Protein AF-A0A939UJ39-F1 (afdb_monomer)

Foldseek 3Di:
DAEAEEEEDFFPQLCLVVLLVVLCVVVVVVQADEAEADQLLLVCVVVVNDCVVQPQLRSLLVSLVVSVVSLVVVVVCQVVVPGPHYYYYYHDFNLLSQLRDPPVSSVVSCVVVVHDLLRRQVSGPAYELRYHLLVVHQVSDDPPPDPPDDDHSVRRNSSRVSGCLSHLARPHYHYQDDDPDPVVSSVVVNVVVVVVSPDPDQDWDKDKDKDWDDPLVPADFPWKKKWKWFDPDPFKTWIWIQIPNDIDIDIDGNVSVSSHPCPVVVVCVVVQDPPDRMWMKMWTWHDDPQWIKIWIGTPSDDTIIMIIITHRCPDDDDD

Secondary structure (DSSP, 8-state):
-EEEEEEEE-STTSSHHHHHHHHHHHHHHTT-EEEEE--HHHHHHHTT--HHHH-HHHHHHHHHHHHHHHHHHHHHHHHHS--SEEEEEEES-GGGGGGGS-HHHHHHHHHHTT--HHHHHHT-SEEEEE--GGGT-TTT--GGG-TT----HHHHHHHHHHHHHHHTT-TTEEEE---S-HHHHHHHHHHHHHHHHH--PPEEEEEEEEEE---GGGS--SEEEEEEEEE-SSSEEEEEEEETTEEEEEEEEHHHHTTSS-HHHHHHHHHH-TT-SEEEEEEEEEEETTEEEEEEEETT-SSEEEEEEEEEE------

Solvent-accessible surface area (backbone atoms only — not comparable to full-atom values): 17696 Å² total; per-residue (Å²): 112,51,77,46,36,35,23,38,39,51,18,69,78,29,49,55,75,64,41,52,54,52,47,46,60,54,41,42,75,73,61,28,50,67,45,78,41,73,44,45,66,61,55,37,48,75,71,69,54,43,50,87,80,61,34,62,66,58,37,50,54,50,41,50,51,54,44,52,51,54,51,52,55,51,49,55,49,64,75,67,66,82,55,64,28,33,37,36,45,25,46,47,51,70,37,49,54,50,51,74,40,55,71,68,56,37,55,49,52,30,56,79,65,78,45,55,74,64,60,46,47,70,72,32,70,32,36,38,36,23,37,23,31,39,78,79,33,71,82,70,48,64,75,86,83,43,96,85,69,84,73,50,52,68,56,31,44,59,44,22,52,37,31,49,50,46,44,52,61,37,94,44,59,42,79,41,67,62,56,98,44,69,66,61,44,42,50,50,53,51,50,54,49,49,53,61,72,64,56,86,71,67,48,71,49,77,48,78,42,85,39,67,56,71,75,65,88,79,53,76,71,76,39,55,34,41,37,40,39,33,60,75,52,100,51,32,31,40,39,37,40,33,47,84,86,47,77,48,78,48,80,44,46,44,82,67,47,72,25,42,98,30,68,64,58,52,47,57,54,57,75,62,44,93,81,58,61,63,50,49,36,41,35,42,29,28,75,56,95,84,24,44,36,35,40,38,35,38,82,84,44,88,61,45,27,42,37,36,38,37,36,55,53,81,77,83,73,96,129

pLDDT: mean 77.98, std 16.65, range [30.44, 98.25]

Radius of gyration: 21.76 Å; Cα contacts (8 Å, |Δi|>4): 511; chains: 1; bounding box: 55×40×60 Å

Sequence (319 aa):
MKLIKIALTGGPCGGKTAATCRIQDAFTKLGYKVFLINETATELLSSGVTPKELGRYEYQSKQFFMQSTKEDVCGQEALSCGADKVLIVCDRGLPDNAAYLSMNEYYFLLKERDMSRLETLVRYDAAFMLRTAANESDELYSVKSNPVRTENARQAIELDEKLMLAWADHPNLFVIEAKNSFEEKINEVLTILADFAEEEKPFLYQSKYIVEYPDIDKFDIDLRTEKEFYKLGPEKYALKETVNGKKRYKIIDQNEAYYCSNVDLLKLIAEGDSHKKKICSTVYGFHYDDEYIEIETYDHQKNTAVMTIEKRDKKAPDH

Nearest PDB structures (foldseek):
  2plr-assembly1_B  TM=7.250E-01  e=3.257E-06  Sulfurisphaera tokodaii str. 7
  5xt8-assembly1_A  TM=6.566E-01  e=3.495E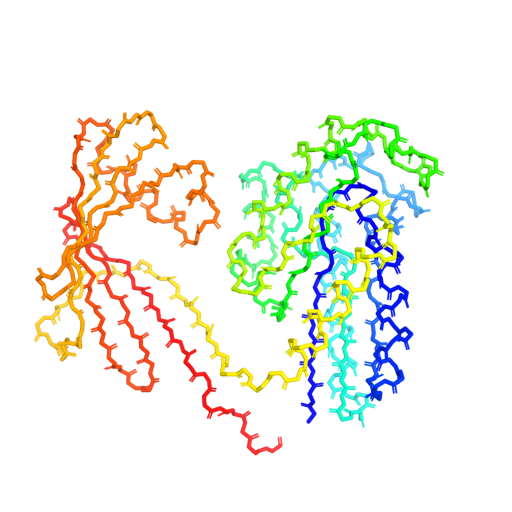-05  Thermus thermophilus HB8
  2v54-assembly1_B  TM=5.892E-01  e=7.418E-05  Vaccinia virus Copenhagen
  6pk5-assembly2_E  TM=5.125E-01  e=1.179E-04  Methanotorris igneus
  3hjn-assembly1_A  TM=6.297E-01  e=1.594E-03  Thermotoga maritima MSB8

Mean predicted aligned error: 13.89 Å

Structure (mmCIF, N/CA/C/O backbone):
data_AF-A0A939UJ39-F1
#
_entry.id   AF-A0A939UJ39-F1
#
loop_
_atom_site.group_PDB
_atom_site.id
_atom_site.type_symbol
_atom_site.label_atom_id
_atom_site.label_alt_id
_atom_site.label_comp_id
_atom_site.label_asym_id
_atom_site.label_entity_id
_atom_site.label_seq_id
_atom_site.pdbx_PDB_ins_code
_atom_site.Cartn_x
_atom_site.Cartn_y
_atom_site.Cartn_z
_atom_site.occupancy
_atom_site.B_iso_or_equiv
_atom_site.auth_seq_id
_atom_site.auth_comp_id
_atom_site.auth_asym_id
_atom_site.auth_atom_id
_atom_site.pdbx_PDB_model_num
ATOM 1 N N . MET A 1 1 ? -19.137 -3.166 14.778 1.00 80.69 1 MET A N 1
ATOM 2 C CA . MET A 1 1 ? -17.660 -3.154 14.827 1.00 80.69 1 MET A CA 1
ATOM 3 C C . MET A 1 1 ? -17.139 -2.347 13.648 1.00 80.69 1 MET A C 1
ATOM 5 O O . MET A 1 1 ? -17.594 -2.578 12.537 1.00 80.69 1 MET A O 1
ATOM 9 N N . LYS A 1 2 ? -16.227 -1.399 13.879 1.00 87.69 2 LYS A N 1
ATOM 10 C CA . LYS A 1 2 ? -15.505 -0.660 12.835 1.00 87.69 2 LYS A CA 1
ATOM 11 C C . LYS A 1 2 ? -14.136 -1.307 12.656 1.00 87.69 2 LYS A C 1
ATOM 13 O O . LYS A 1 2 ? -13.309 -1.203 13.555 1.00 87.69 2 LYS A O 1
ATOM 18 N N . LEU A 1 3 ? -13.921 -1.982 11.533 1.00 92.19 3 LEU A N 1
ATOM 19 C CA . LEU A 1 3 ? -12.638 -2.575 11.162 1.00 92.19 3 LEU A CA 1
ATOM 20 C C . LEU A 1 3 ? -12.046 -1.763 10.013 1.00 92.19 3 LEU A C 1
ATOM 22 O O . LEU A 1 3 ? -12.724 -1.542 9.018 1.00 92.19 3 LEU A O 1
ATOM 26 N N . ILE A 1 4 ? -10.805 -1.315 10.176 1.00 95.00 4 ILE A N 1
ATOM 27 C CA . ILE A 1 4 ? -10.036 -0.645 9.127 1.00 95.00 4 ILE A CA 1
ATOM 28 C C . ILE A 1 4 ? -8.731 -1.408 8.943 1.00 95.00 4 ILE A C 1
ATOM 30 O O . ILE A 1 4 ? -8.04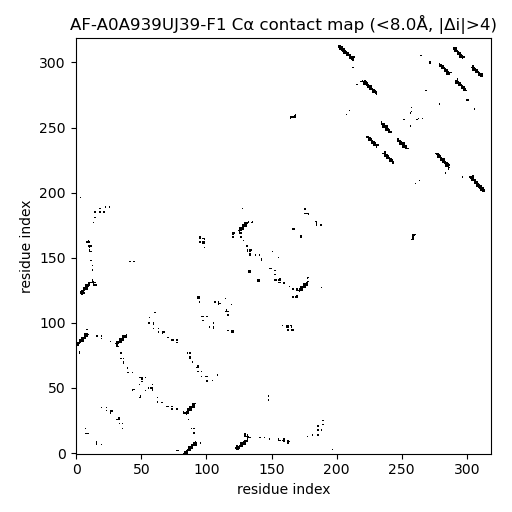1 -1.703 9.918 1.00 95.00 4 ILE A O 1
ATOM 34 N N . LYS A 1 5 ? -8.357 -1.689 7.701 1.00 96.44 5 LYS A N 1
ATOM 35 C CA . LYS A 1 5 ? -7.071 -2.265 7.329 1.00 96.44 5 LYS A CA 1
ATOM 36 C C . LYS A 1 5 ? -6.331 -1.324 6.393 1.00 96.44 5 LYS A C 1
ATOM 38 O O . LYS A 1 5 ? -6.821 -0.988 5.323 1.00 96.44 5 LYS A O 1
ATOM 43 N N . ILE A 1 6 ? -5.123 -0.929 6.776 1.00 97.50 6 ILE A N 1
ATOM 44 C CA . ILE A 1 6 ? -4.282 -0.036 5.976 1.00 97.50 6 ILE A CA 1
ATOM 45 C C . ILE A 1 6 ? -2.954 -0.688 5.610 1.00 97.50 6 ILE A C 1
ATOM 47 O O . ILE A 1 6 ? -2.448 -1.547 6.338 1.00 97.50 6 ILE A O 1
ATOM 51 N N . ALA A 1 7 ? -2.361 -0.224 4.514 1.00 97.62 7 ALA A N 1
ATOM 52 C CA . ALA A 1 7 ? -0.967 -0.488 4.180 1.00 97.62 7 ALA A CA 1
ATOM 53 C C . ALA A 1 7 ? -0.127 0.786 4.306 1.00 97.62 7 ALA A C 1
ATOM 55 O O . ALA A 1 7 ? -0.510 1.848 3.820 1.00 97.62 7 ALA A O 1
ATOM 56 N N . LEU A 1 8 ? 1.051 0.669 4.913 1.00 96.44 8 LEU A N 1
ATOM 57 C CA . LEU A 1 8 ? 2.116 1.660 4.829 1.00 96.44 8 LEU A CA 1
ATOM 58 C C . LEU A 1 8 ? 3.101 1.199 3.752 1.00 96.44 8 LEU A C 1
ATOM 60 O O . LEU A 1 8 ? 3.741 0.158 3.896 1.00 96.44 8 LEU A O 1
ATOM 64 N N . THR A 1 9 ? 3.237 1.966 2.675 1.00 93.88 9 THR A N 1
ATOM 65 C CA . THR A 1 9 ? 4.118 1.651 1.539 1.00 93.88 9 THR A CA 1
ATOM 66 C C . THR A 1 9 ? 5.117 2.787 1.281 1.00 93.88 9 THR A C 1
ATOM 68 O O . THR A 1 9 ? 5.156 3.782 2.006 1.00 93.88 9 THR A O 1
ATOM 71 N N . GLY A 1 10 ? 6.000 2.596 0.305 1.00 85.94 10 GLY A N 1
ATOM 72 C CA . GLY A 1 10 ? 7.012 3.557 -0.126 1.00 85.94 10 GLY A CA 1
ATOM 73 C C . GLY A 1 10 ? 8.436 3.043 -0.027 1.00 85.94 10 GLY A C 1
ATOM 74 O O . GLY A 1 10 ? 8.707 1.949 0.489 1.00 85.94 10 GLY A O 1
ATOM 75 N N . GLY A 1 11 ? 9.365 3.836 -0.546 1.00 80.31 11 GLY A N 1
ATOM 76 C CA . GLY A 1 11 ? 10.776 3.498 -0.635 1.00 80.31 11 GLY A CA 1
ATOM 77 C C . GLY A 1 11 ? 11.444 3.236 0.725 1.00 80.31 11 GLY A C 1
ATOM 78 O O . GLY A 1 11 ? 10.881 3.483 1.807 1.00 80.31 11 GLY A O 1
ATOM 79 N N . PRO A 1 12 ? 12.673 2.692 0.717 1.00 75.62 12 PRO A N 1
ATOM 80 C CA . PRO A 1 12 ? 13.475 2.579 1.929 1.00 75.62 12 PRO A CA 1
ATOM 81 C C . PRO A 1 12 ? 13.674 3.963 2.566 1.00 75.62 12 PRO A C 1
ATOM 83 O O . PRO A 1 12 ? 13.641 4.993 1.894 1.00 75.62 12 PRO A O 1
ATOM 86 N N . CYS A 1 13 ? 13.835 3.986 3.892 1.00 74.75 13 CYS A N 1
ATOM 87 C CA . CYS A 1 13 ? 13.954 5.219 4.684 1.00 74.75 13 CYS A CA 1
ATOM 88 C C . CYS A 1 13 ? 12.749 6.185 4.592 1.00 74.75 13 CYS A C 1
ATOM 90 O O . CYS A 1 13 ? 12.861 7.336 4.995 1.00 74.75 13 CYS A O 1
ATOM 92 N N . GLY A 1 14 ? 11.574 5.724 4.141 1.00 72.69 14 GLY A N 1
ATOM 93 C CA . GLY A 1 14 ? 10.340 6.528 4.141 1.00 72.69 14 GLY A CA 1
ATOM 94 C C . GLY A 1 14 ? 9.705 6.751 5.524 1.00 72.69 14 GLY A C 1
ATOM 95 O O . GLY A 1 14 ? 8.848 7.621 5.658 1.00 72.69 14 GLY A O 1
ATOM 96 N N . GLY A 1 15 ? 10.125 6.002 6.555 1.00 81.00 15 GLY A N 1
ATOM 97 C CA . GLY A 1 15 ? 9.620 6.151 7.929 1.00 81.00 15 GLY A CA 1
ATOM 98 C C . GLY A 1 15 ? 8.570 5.132 8.384 1.00 81.00 15 GLY A C 1
ATOM 99 O O . GLY A 1 15 ? 8.093 5.243 9.507 1.00 81.00 15 GLY A O 1
ATOM 100 N N . LYS A 1 16 ? 8.243 4.131 7.552 1.00 88.38 16 LYS A N 1
ATOM 101 C CA . LYS A 1 16 ? 7.174 3.135 7.783 1.00 88.38 16 LYS A CA 1
ATOM 102 C C . LYS A 1 16 ? 7.179 2.517 9.181 1.00 88.38 16 LYS A C 1
ATOM 104 O O . LYS A 1 16 ? 6.231 2.712 9.921 1.00 88.38 16 LYS A O 1
ATOM 109 N N . THR A 1 17 ? 8.268 1.862 9.582 1.00 84.31 17 THR A N 1
ATOM 110 C CA . THR A 1 17 ? 8.350 1.174 10.883 1.00 84.31 17 THR A CA 1
ATOM 111 C C . THR A 1 17 ? 8.088 2.110 12.066 1.00 84.31 17 THR A C 1
ATOM 113 O O . THR A 1 17 ? 7.388 1.751 13.007 1.00 84.31 17 THR A O 1
ATOM 116 N N . ALA A 1 18 ? 8.608 3.337 12.014 1.00 86.69 18 ALA A N 1
ATOM 117 C CA . ALA A 1 18 ? 8.367 4.320 13.062 1.00 86.69 18 ALA A CA 1
ATOM 118 C C . ALA A 1 18 ? 6.935 4.888 13.000 1.00 86.69 18 ALA A C 1
ATOM 120 O O . ALA A 1 18 ? 6.324 5.076 14.049 1.00 86.69 18 ALA A O 1
ATOM 121 N N . ALA A 1 19 ? 6.359 5.067 11.805 1.00 90.88 19 ALA A N 1
ATOM 122 C CA . ALA A 1 19 ? 4.941 5.384 11.641 1.00 90.88 19 ALA A CA 1
ATOM 123 C C . ALA A 1 19 ? 4.049 4.300 12.268 1.00 90.88 19 ALA A C 1
ATOM 125 O O . ALA A 1 19 ? 3.154 4.631 13.038 1.00 90.88 19 ALA A O 1
ATOM 126 N N . THR A 1 20 ? 4.342 3.017 12.028 1.00 93.06 20 THR A N 1
ATOM 127 C CA . THR A 1 20 ? 3.620 1.873 12.605 1.00 93.06 20 THR A CA 1
ATOM 128 C C . THR A 1 20 ? 3.559 1.949 14.133 1.00 93.06 20 THR A C 1
ATOM 130 O O . THR A 1 20 ? 2.475 1.846 14.707 1.00 93.06 20 THR A O 1
ATOM 133 N N . CYS A 1 21 ? 4.694 2.198 14.800 1.00 91.69 21 CYS A N 1
ATOM 134 C CA . CYS A 1 21 ? 4.735 2.344 16.259 1.00 91.69 21 CYS A CA 1
ATOM 135 C C . CYS A 1 21 ? 3.875 3.521 16.746 1.00 91.69 21 CYS A C 1
ATOM 137 O O . CYS A 1 21 ? 3.111 3.397 17.701 1.00 91.69 21 CYS A O 1
ATOM 139 N N . ARG A 1 22 ? 3.964 4.672 16.069 1.00 94.94 22 ARG A N 1
ATOM 140 C CA . ARG A 1 22 ? 3.236 5.890 16.460 1.00 94.94 22 ARG A CA 1
ATOM 141 C C . ARG A 1 22 ? 1.730 5.755 16.220 1.00 94.94 22 ARG A C 1
ATOM 143 O O . ARG A 1 22 ? 0.949 6.220 17.048 1.00 94.94 22 ARG A O 1
ATOM 150 N N . ILE A 1 23 ? 1.329 5.067 15.148 1.00 96.44 23 ILE A N 1
ATOM 151 C CA . ILE A 1 23 ? -0.064 4.691 14.876 1.00 96.44 23 ILE A CA 1
ATOM 152 C C . ILE A 1 23 ? -0.583 3.775 15.980 1.00 96.44 23 ILE A C 1
ATOM 154 O O . ILE A 1 23 ? -1.648 4.051 16.528 1.00 96.44 23 ILE A O 1
ATOM 158 N N . GLN A 1 24 ? 0.169 2.735 16.357 1.00 96.50 24 GLN A N 1
ATOM 159 C CA . GLN A 1 24 ? -0.235 1.828 17.431 1.00 96.50 24 GLN A CA 1
ATOM 160 C C . GLN A 1 24 ? -0.510 2.585 18.734 1.00 96.50 24 GLN A C 1
ATOM 162 O O . GLN A 1 24 ? -1.584 2.425 19.316 1.00 96.50 24 GLN A O 1
ATOM 167 N N . ASP A 1 25 ? 0.412 3.451 19.156 1.00 96.50 25 ASP A N 1
ATOM 168 C CA . ASP A 1 25 ? 0.262 4.247 20.376 1.00 96.50 25 ASP A CA 1
ATOM 169 C C . ASP A 1 25 ? -0.950 5.187 20.322 1.00 96.50 25 ASP A C 1
ATOM 171 O O . ASP A 1 25 ? -1.699 5.299 21.296 1.00 96.50 25 ASP A O 1
ATOM 175 N N . ALA A 1 26 ? -1.133 5.897 19.205 1.00 96.31 26 ALA A N 1
ATOM 176 C CA . ALA A 1 26 ? -2.201 6.879 19.048 1.00 96.31 26 ALA A CA 1
ATOM 177 C C . ALA A 1 26 ? -3.580 6.210 18.980 1.00 96.31 26 ALA A C 1
ATOM 179 O O . ALA A 1 26 ? -4.482 6.574 19.733 1.00 96.31 26 ALA A O 1
ATOM 180 N N . PHE A 1 27 ? -3.740 5.189 18.138 1.00 97.00 27 PHE A N 1
ATOM 181 C CA . PHE A 1 27 ? -5.032 4.538 17.919 1.00 97.00 27 PHE A CA 1
ATOM 182 C C . PHE A 1 27 ? -5.461 3.672 19.101 1.00 97.00 27 PHE A C 1
ATOM 184 O O . PHE A 1 27 ? -6.648 3.641 19.427 1.00 97.00 27 PHE A O 1
ATOM 191 N N . THR A 1 28 ? -4.515 3.068 19.827 1.00 96.81 28 THR A N 1
ATOM 192 C CA . THR A 1 28 ? -4.834 2.384 21.090 1.00 96.81 28 THR A CA 1
ATOM 193 C C . THR A 1 28 ? -5.436 3.360 22.109 1.00 96.81 28 THR A C 1
ATOM 195 O O . THR A 1 28 ? -6.418 3.030 22.772 1.00 96.81 28 THR A O 1
ATOM 198 N N . LYS A 1 29 ? -4.924 4.600 22.198 1.00 96.88 29 LYS A N 1
ATOM 199 C CA . LYS A 1 29 ? -5.496 5.651 23.069 1.00 96.88 29 LYS A CA 1
ATOM 200 C C . LYS A 1 29 ? -6.879 6.123 22.615 1.00 96.88 29 LYS A C 1
ATOM 202 O O . LYS A 1 29 ? -7.669 6.548 23.451 1.00 96.88 29 LYS A O 1
ATOM 207 N N . LEU A 1 30 ? -7.183 6.015 21.321 1.00 94.62 30 LEU A N 1
ATOM 208 C CA . LEU A 1 30 ? -8.509 6.282 20.747 1.00 94.62 30 LEU A CA 1
ATOM 209 C C . LEU A 1 30 ? -9.486 5.098 20.897 1.00 94.62 30 LEU A C 1
ATOM 211 O O . LEU A 1 30 ? -10.609 5.150 20.387 1.00 94.62 30 LEU A O 1
ATOM 215 N N . GLY A 1 31 ? -9.075 4.033 21.596 1.00 95.38 31 GLY A N 1
ATOM 216 C CA . GLY A 1 31 ? -9.901 2.860 21.879 1.00 95.38 31 GLY A CA 1
ATOM 217 C C . GLY A 1 31 ? -9.914 1.807 20.770 1.00 95.38 31 GLY A C 1
ATOM 218 O O . GLY A 1 31 ? -10.761 0.919 20.805 1.00 95.38 31 GLY A O 1
ATOM 219 N N . TYR A 1 32 ? -9.009 1.883 19.790 1.00 97.38 32 TYR A N 1
ATOM 220 C CA . TYR A 1 32 ? -8.861 0.830 18.786 1.00 97.38 32 TYR A CA 1
ATOM 221 C C . TYR A 1 32 ? -8.052 -0.342 19.339 1.00 97.38 32 TYR A C 1
ATOM 223 O O . TYR A 1 32 ? -6.998 -0.168 19.952 1.00 97.38 32 TYR A O 1
ATOM 231 N N . LYS A 1 33 ? -8.485 -1.560 19.022 1.00 97.75 33 LYS A N 1
ATOM 232 C CA . LYS A 1 33 ? -7.615 -2.733 19.046 1.00 97.75 33 LYS A CA 1
ATOM 233 C C . LYS A 1 33 ? -6.734 -2.700 17.796 1.00 97.75 33 LYS A C 1
ATOM 235 O O . LYS A 1 33 ? -7.240 -2.832 16.686 1.00 97.75 33 LYS A O 1
ATOM 240 N N . VAL A 1 34 ? -5.426 -2.509 17.968 1.00 97.94 34 VAL A N 1
ATOM 241 C CA . VAL A 1 34 ? -4.487 -2.404 16.839 1.00 97.94 34 VAL A CA 1
ATOM 242 C C . VAL A 1 34 ? -3.742 -3.723 16.617 1.00 97.94 34 VAL A C 1
ATOM 244 O O . VAL A 1 34 ? -3.090 -4.227 17.533 1.00 97.94 34 VAL A O 1
ATOM 247 N N . PHE A 1 35 ? -3.803 -4.252 15.396 1.00 97.75 35 PHE A N 1
ATOM 248 C CA . PHE A 1 35 ? -2.994 -5.370 14.914 1.00 97.75 35 PHE A CA 1
ATOM 249 C C . PHE A 1 35 ? -1.904 -4.849 13.981 1.00 97.75 35 PHE A C 1
ATOM 251 O O . PHE A 1 35 ? -2.179 -4.071 13.069 1.00 97.75 35 PHE A O 1
ATOM 258 N N . LEU A 1 36 ? -0.668 -5.289 14.201 1.00 97.06 36 LEU A N 1
ATOM 259 C CA . LEU A 1 36 ? 0.476 -4.911 13.379 1.00 97.06 36 LEU A CA 1
ATOM 260 C C . LEU A 1 36 ? 0.968 -6.114 12.584 1.00 97.06 36 LEU A C 1
ATOM 262 O O . LEU A 1 36 ? 1.243 -7.170 13.154 1.00 97.06 36 LEU A O 1
ATOM 266 N N . ILE A 1 37 ? 1.119 -5.932 11.277 1.00 96.50 37 ILE A N 1
ATOM 267 C CA . ILE A 1 37 ? 1.713 -6.914 10.377 1.00 96.50 37 ILE A CA 1
ATOM 268 C C . ILE A 1 37 ? 3.065 -6.362 9.940 1.00 96.50 37 ILE A C 1
ATOM 270 O O . ILE A 1 37 ? 3.142 -5.423 9.152 1.00 96.50 37 ILE A O 1
ATOM 274 N N . ASN A 1 38 ? 4.132 -6.938 10.494 1.00 92.62 38 ASN A N 1
ATOM 275 C CA . ASN A 1 38 ? 5.506 -6.520 10.217 1.00 92.62 38 ASN A CA 1
ATOM 276 C C . ASN A 1 38 ? 5.942 -6.874 8.785 1.00 92.62 38 ASN A C 1
ATOM 278 O O . ASN A 1 38 ? 5.410 -7.807 8.173 1.00 92.62 38 ASN A O 1
ATOM 282 N N . GLU A 1 39 ? 6.977 -6.183 8.300 1.00 92.50 39 GLU A N 1
ATOM 283 C CA . GLU A 1 39 ? 7.536 -6.362 6.959 1.00 92.50 39 GLU A CA 1
ATOM 284 C C . GLU A 1 39 ? 8.045 -7.800 6.735 1.00 92.50 39 GLU A C 1
ATOM 286 O O . GLU A 1 39 ? 9.105 -8.208 7.218 1.00 92.50 39 GLU A O 1
ATOM 291 N N . THR A 1 40 ? 7.305 -8.554 5.921 1.00 94.44 40 THR A N 1
ATOM 292 C CA . THR A 1 40 ? 7.601 -9.945 5.538 1.00 94.44 40 THR A CA 1
ATOM 293 C C . THR A 1 40 ? 8.992 -10.099 4.914 1.00 94.44 40 THR A C 1
ATOM 295 O O . THR A 1 40 ? 9.677 -11.090 5.159 1.00 94.44 40 THR A O 1
ATOM 298 N N . ALA A 1 41 ? 9.444 -9.110 4.134 1.00 90.75 41 ALA A N 1
ATOM 299 C CA . ALA A 1 41 ? 10.773 -9.123 3.525 1.00 90.75 41 ALA A CA 1
ATOM 300 C C . ALA A 1 41 ? 11.888 -9.191 4.583 1.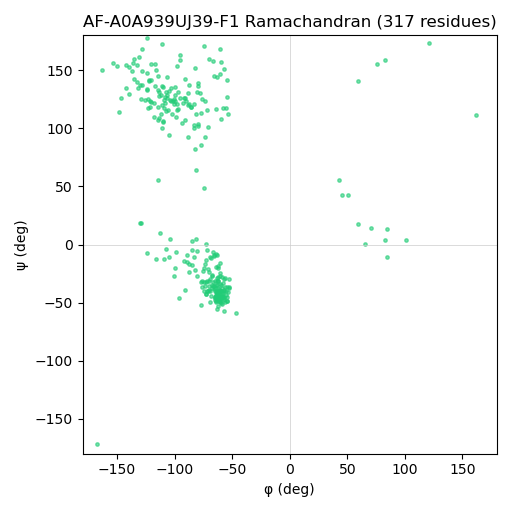00 90.75 41 ALA A C 1
ATOM 302 O O . ALA A 1 41 ? 12.804 -10.004 4.472 1.00 90.75 41 ALA A O 1
ATOM 303 N N . THR A 1 42 ? 11.788 -8.370 5.633 1.00 89.56 42 THR A N 1
ATOM 304 C CA . THR A 1 42 ? 12.774 -8.332 6.720 1.00 89.56 42 THR A CA 1
ATOM 305 C C . THR A 1 42 ? 12.783 -9.648 7.507 1.00 89.56 42 THR A C 1
ATOM 307 O O . THR A 1 42 ? 13.857 -10.145 7.853 1.00 89.56 42 THR A O 1
ATOM 310 N N . GLU A 1 43 ? 11.615 -10.254 7.739 1.00 93.00 43 GLU A N 1
ATOM 311 C CA . GLU A 1 43 ? 11.482 -11.563 8.398 1.00 93.00 43 GLU A CA 1
ATOM 312 C C . GLU A 1 43 ? 12.131 -12.699 7.590 1.00 93.00 43 GLU A C 1
ATOM 314 O O . GLU A 1 43 ? 12.895 -13.491 8.146 1.00 93.00 43 GLU A O 1
ATOM 319 N N . LEU A 1 44 ? 11.883 -12.759 6.275 1.00 93.44 44 LEU A N 1
ATOM 320 C CA . LEU A 1 44 ? 12.493 -13.758 5.390 1.00 93.44 44 LEU A CA 1
ATOM 321 C C . LEU A 1 44 ? 14.017 -13.632 5.357 1.00 93.44 44 LEU A C 1
ATOM 323 O O . LEU A 1 44 ? 14.721 -14.620 5.569 1.00 93.44 44 LEU A O 1
ATOM 327 N N . LEU A 1 45 ? 14.524 -12.413 5.161 1.00 90.62 45 LEU A N 1
ATOM 328 C CA . LEU A 1 45 ? 15.962 -12.150 5.081 1.00 90.62 45 LEU A CA 1
ATOM 329 C C . LEU A 1 45 ? 16.670 -12.500 6.393 1.00 90.62 45 LEU A C 1
ATOM 331 O O . LEU A 1 45 ? 17.736 -13.113 6.378 1.00 90.62 45 LEU A O 1
ATOM 335 N N . SER A 1 46 ? 16.043 -12.177 7.524 1.00 89.50 46 SER A N 1
ATOM 336 C CA . SER A 1 46 ? 16.559 -12.495 8.860 1.00 89.50 46 SER A CA 1
ATOM 337 C C . SER A 1 46 ? 16.510 -13.997 9.171 1.00 89.50 46 SER A C 1
ATOM 339 O O . SER A 1 46 ? 17.308 -14.485 9.966 1.00 89.50 46 SER A O 1
ATOM 341 N N . SER A 1 47 ? 15.622 -14.743 8.507 1.00 90.69 47 SER A N 1
ATOM 342 C CA . SER A 1 47 ? 15.532 -16.209 8.583 1.00 90.69 47 SER A CA 1
ATOM 343 C C . SER A 1 47 ? 16.495 -16.926 7.624 1.00 90.69 47 SER A C 1
ATOM 345 O O . SER A 1 47 ? 16.471 -18.151 7.533 1.00 90.69 47 SER A O 1
ATOM 347 N N . GLY A 1 48 ? 17.330 -16.183 6.887 1.00 90.62 48 GLY A N 1
ATOM 348 C CA . GLY A 1 48 ? 18.276 -16.724 5.907 1.00 90.62 48 GLY A CA 1
ATOM 349 C C . GLY A 1 48 ? 17.668 -17.012 4.532 1.00 90.62 48 GLY A C 1
ATOM 350 O O . GLY A 1 48 ? 18.367 -17.490 3.648 1.00 90.62 48 GLY A O 1
ATOM 351 N N . VAL A 1 49 ? 16.391 -16.693 4.308 1.00 91.50 49 VAL A N 1
ATOM 352 C CA . VAL A 1 49 ? 15.748 -16.843 3.000 1.00 91.50 49 VAL A CA 1
ATOM 353 C C . VAL A 1 49 ? 16.072 -15.610 2.163 1.00 91.50 49 VAL A C 1
ATOM 355 O O . VAL A 1 49 ? 15.490 -14.546 2.364 1.00 91.50 49 VAL A O 1
ATOM 358 N N . THR A 1 50 ? 17.014 -15.734 1.224 1.00 90.88 50 THR A N 1
ATOM 359 C CA . THR A 1 50 ? 17.517 -14.582 0.457 1.00 90.88 50 THR A CA 1
ATOM 360 C C . THR A 1 50 ? 17.216 -14.667 -1.045 1.00 90.88 50 THR A C 1
ATOM 362 O O . THR A 1 50 ? 17.219 -15.758 -1.623 1.00 90.88 50 THR A O 1
ATOM 365 N N . PRO A 1 51 ? 17.042 -13.519 -1.736 1.00 88.69 51 PRO A N 1
ATOM 366 C CA . PRO A 1 51 ? 16.918 -13.489 -3.195 1.00 88.69 51 PRO A CA 1
ATOM 367 C C . PRO A 1 51 ? 18.147 -14.042 -3.928 1.00 88.69 51 PRO A C 1
ATOM 369 O O . PRO A 1 51 ? 18.031 -14.483 -5.068 1.00 88.69 51 PRO A O 1
ATOM 372 N N . LYS A 1 52 ? 19.329 -14.009 -3.292 1.00 89.06 52 LYS A N 1
ATOM 373 C CA . LYS A 1 52 ? 20.588 -14.492 -3.875 1.00 89.06 52 LYS A CA 1
ATOM 374 C C . LYS A 1 52 ? 20.582 -16.009 -4.080 1.00 89.06 52 LYS A C 1
ATOM 376 O O . LYS A 1 52 ? 21.161 -16.482 -5.051 1.00 89.06 52 LYS A O 1
ATOM 381 N N . GLU A 1 53 ? 19.950 -16.746 -3.173 1.00 88.19 53 GLU A N 1
ATOM 382 C CA . GLU A 1 53 ? 19.902 -18.212 -3.202 1.00 88.19 53 GLU A CA 1
ATOM 383 C C . GLU A 1 53 ? 18.694 -18.738 -3.981 1.00 88.19 53 GLU A C 1
ATOM 385 O O . GLU A 1 53 ? 18.819 -19.705 -4.725 1.00 88.19 53 GLU A O 1
ATOM 390 N N . LEU A 1 54 ? 17.533 -18.088 -3.842 1.00 91.31 54 LEU A N 1
ATOM 391 C CA . LEU A 1 54 ? 16.287 -18.524 -4.483 1.00 91.31 54 LEU A CA 1
ATOM 392 C C . LEU A 1 54 ? 16.088 -17.973 -5.897 1.00 91.31 54 LEU A C 1
ATOM 394 O O . LEU A 1 54 ? 15.339 -18.542 -6.686 1.00 91.31 54 LEU A O 1
ATOM 398 N N . GLY A 1 55 ? 16.720 -16.847 -6.215 1.00 92.94 55 GLY A N 1
ATOM 399 C CA . GLY A 1 55 ? 16.338 -16.029 -7.355 1.00 92.94 55 GLY A CA 1
ATOM 400 C C . GLY A 1 55 ? 15.172 -15.091 -7.031 1.00 92.94 55 GLY A C 1
ATOM 401 O O . GLY A 1 55 ? 14.403 -15.274 -6.084 1.00 92.94 55 GLY A O 1
ATOM 402 N N . ARG A 1 56 ? 15.058 -14.036 -7.841 1.00 92.25 56 ARG A N 1
ATOM 403 C CA . ARG A 1 56 ? 14.128 -12.918 -7.629 1.00 92.25 56 ARG A CA 1
ATOM 404 C C . ARG A 1 56 ? 12.661 -13.356 -7.619 1.00 92.25 56 ARG A C 1
ATOM 406 O O . ARG A 1 56 ? 11.934 -12.959 -6.715 1.00 92.25 56 ARG A O 1
ATOM 413 N N . TYR A 1 57 ? 12.246 -14.164 -8.597 1.00 95.00 57 TYR A N 1
ATOM 414 C CA . TYR A 1 57 ? 10.856 -14.609 -8.728 1.00 95.00 57 TYR A CA 1
ATOM 415 C C . TYR A 1 57 ? 10.413 -15.461 -7.534 1.00 95.00 57 TYR A C 1
ATOM 417 O O . TYR A 1 57 ? 9.460 -15.111 -6.844 1.00 95.00 57 TYR A O 1
ATOM 425 N N . GLU A 1 58 ? 11.151 -16.533 -7.238 1.00 96.44 58 GLU A N 1
ATOM 426 C CA . GLU A 1 58 ? 10.846 -17.453 -6.134 1.00 96.44 58 GLU A CA 1
ATOM 427 C C . GLU A 1 58 ? 10.818 -16.750 -4.777 1.00 96.44 58 GLU A C 1
ATOM 429 O O . GLU A 1 58 ? 9.939 -17.007 -3.953 1.00 96.44 58 GLU A O 1
ATOM 434 N N . TYR A 1 59 ? 11.747 -15.819 -4.546 1.00 96.19 59 TYR A N 1
ATOM 435 C CA . TYR A 1 59 ? 11.739 -15.010 -3.334 1.00 96.19 59 TYR A CA 1
ATOM 436 C C . TYR A 1 59 ? 10.451 -14.183 -3.209 1.00 96.19 59 TYR A C 1
ATOM 438 O O . TYR A 1 59 ? 9.804 -14.232 -2.161 1.00 96.19 59 TYR A O 1
ATOM 446 N N . GLN A 1 60 ? 10.038 -13.476 -4.270 1.00 95.81 60 GLN A N 1
ATOM 447 C CA . GLN A 1 60 ? 8.799 -12.691 -4.231 1.00 95.81 60 GLN A CA 1
ATOM 448 C C . GLN A 1 60 ? 7.551 -13.568 -4.140 1.00 95.81 60 GLN A C 1
ATOM 450 O O . GLN A 1 60 ? 6.625 -13.238 -3.409 1.00 95.81 60 GLN A O 1
ATOM 455 N N . SER A 1 61 ? 7.547 -14.737 -4.779 1.00 96.69 61 SER A N 1
ATOM 456 C CA . SER A 1 61 ? 6.454 -15.709 -4.677 1.00 96.69 61 SER A CA 1
ATOM 457 C C . SER A 1 61 ? 6.238 -16.201 -3.238 1.00 96.69 61 SER A C 1
ATOM 459 O O . SER A 1 61 ? 5.095 -16.318 -2.775 1.00 96.69 61 SER A O 1
ATOM 461 N N . LYS A 1 62 ? 7.331 -16.429 -2.492 1.00 96.69 62 LYS A N 1
ATOM 462 C CA . LYS A 1 62 ? 7.295 -16.783 -1.061 1.00 96.69 62 LYS A CA 1
ATOM 463 C C . LYS A 1 62 ? 6.911 -15.599 -0.177 1.00 96.69 62 LYS A C 1
ATOM 465 O O . LYS A 1 62 ? 6.100 -15.774 0.729 1.00 96.69 62 LYS A O 1
ATOM 470 N N . GLN A 1 63 ? 7.457 -14.412 -0.446 1.00 96.81 63 GLN A N 1
ATOM 471 C CA . GLN A 1 63 ? 7.097 -13.189 0.272 1.00 96.81 63 GLN A CA 1
ATOM 472 C C . GLN A 1 63 ? 5.601 -12.892 0.133 1.00 96.81 63 GLN A C 1
ATOM 474 O O . GLN A 1 63 ? 4.923 -12.734 1.143 1.00 96.81 63 GLN A O 1
ATOM 479 N N . PHE A 1 64 ? 5.073 -12.887 -1.092 1.00 97.06 64 PHE A N 1
ATOM 480 C CA . PHE A 1 64 ? 3.657 -12.661 -1.373 1.00 97.06 64 PHE A CA 1
ATOM 481 C C . PHE A 1 64 ? 2.770 -13.637 -0.594 1.00 97.06 64 PHE A C 1
ATOM 483 O O . PHE A 1 64 ? 1.829 -13.229 0.082 1.00 97.06 64 PHE A O 1
ATOM 490 N N . PHE A 1 65 ? 3.102 -14.932 -0.636 1.00 96.75 65 PHE A N 1
ATOM 491 C CA . PHE A 1 65 ? 2.350 -15.965 0.076 1.00 96.75 65 PHE A CA 1
ATOM 492 C C . PHE A 1 65 ? 2.361 -15.761 1.597 1.00 96.75 65 PHE A C 1
ATOM 494 O O . PHE A 1 65 ? 1.309 -15.784 2.239 1.00 96.75 65 PHE A O 1
ATOM 501 N N . MET A 1 66 ? 3.540 -15.532 2.179 1.00 97.50 66 MET A N 1
ATOM 502 C CA . MET A 1 66 ? 3.691 -15.331 3.619 1.00 97.50 66 MET A CA 1
ATOM 503 C C . MET A 1 66 ? 2.981 -14.055 4.080 1.00 97.50 66 MET A C 1
ATOM 505 O O . MET A 1 66 ? 2.307 -14.069 5.107 1.00 97.50 66 MET A O 1
ATOM 509 N N . GLN A 1 67 ? 3.067 -12.975 3.299 1.00 97.69 67 GLN A N 1
ATOM 510 C CA . GLN A 1 67 ? 2.358 -11.737 3.585 1.00 97.69 67 GLN A CA 1
ATOM 511 C C . GLN A 1 67 ? 0.838 -11.919 3.526 1.00 97.69 67 GLN A C 1
ATOM 513 O O . GLN A 1 67 ? 0.161 -11.551 4.484 1.00 97.69 67 GLN A O 1
ATOM 518 N N . SER A 1 68 ? 0.310 -12.541 2.465 1.00 96.69 68 SER A N 1
ATOM 519 C CA . SER A 1 68 ? -1.128 -12.825 2.353 1.00 96.69 68 SER A CA 1
ATOM 520 C C . SER A 1 68 ? -1.614 -13.648 3.541 1.00 96.69 68 SER A C 1
ATOM 522 O O . SER A 1 68 ? -2.604 -13.295 4.168 1.00 96.69 68 SER A O 1
ATOM 524 N N . THR A 1 69 ? -0.860 -14.685 3.917 1.00 97.31 69 THR A N 1
ATOM 525 C CA . THR A 1 69 ? -1.208 -15.559 5.046 1.00 97.31 69 THR A CA 1
ATOM 526 C C . THR A 1 69 ? -1.255 -14.793 6.369 1.00 97.31 69 THR A C 1
ATOM 528 O O . THR A 1 69 ? -2.209 -14.940 7.129 1.00 97.31 69 THR A O 1
ATOM 531 N N . LYS A 1 70 ? -0.251 -13.951 6.656 1.00 97.38 70 LYS A N 1
ATOM 532 C CA . LYS A 1 70 ? -0.237 -13.111 7.867 1.00 97.38 70 LYS A CA 1
ATOM 533 C C . LYS A 1 70 ? -1.446 -12.181 7.904 1.00 97.38 70 LYS A C 1
ATOM 535 O O . LYS A 1 70 ? -2.091 -12.044 8.938 1.00 97.38 70 LYS A O 1
ATOM 540 N N . GLU A 1 71 ? -1.754 -11.565 6.768 1.00 97.12 71 GLU A N 1
ATOM 541 C CA . GLU A 1 71 ? -2.909 -10.691 6.618 1.00 97.12 71 GLU A CA 1
ATOM 542 C C . GLU A 1 71 ? -4.243 -11.403 6.824 1.00 97.12 71 GLU A C 1
ATOM 544 O O . GLU A 1 71 ? -5.111 -10.844 7.490 1.00 97.12 71 GLU A O 1
ATOM 549 N N . ASP A 1 72 ? -4.402 -12.614 6.292 1.00 95.69 72 ASP A N 1
ATOM 550 C CA . ASP A 1 72 ? -5.628 -13.400 6.434 1.00 95.69 72 ASP A CA 1
ATOM 551 C C . ASP A 1 72 ? -5.826 -13.851 7.888 1.00 95.69 72 ASP A C 1
ATOM 553 O O . ASP A 1 72 ? -6.914 -13.693 8.440 1.00 95.69 72 ASP A O 1
ATOM 557 N N . VAL A 1 73 ? -4.763 -14.327 8.549 1.00 96.31 73 VAL A N 1
ATOM 558 C CA . VAL A 1 73 ? -4.803 -14.722 9.968 1.00 96.31 73 VAL A CA 1
ATOM 559 C C . VAL A 1 73 ? -5.146 -13.530 10.864 1.00 96.31 73 VAL A C 1
ATOM 561 O O . VAL A 1 73 ? -6.024 -13.631 11.719 1.00 96.31 73 VAL A O 1
ATOM 564 N N . CYS A 1 74 ? -4.496 -12.379 10.661 1.00 95.94 74 CYS A N 1
ATOM 565 C CA . CYS A 1 74 ? -4.817 -11.172 11.422 1.00 95.94 74 CYS A CA 1
ATOM 566 C C . CYS A 1 74 ? -6.224 -10.650 11.114 1.00 95.94 74 CYS A C 1
ATOM 568 O O . CYS A 1 74 ? -6.881 -10.153 12.022 1.00 95.94 74 CYS A O 1
ATOM 570 N N . GLY A 1 75 ? -6.693 -10.763 9.869 1.00 93.69 75 GLY A N 1
ATOM 571 C CA . GLY A 1 75 ? -8.053 -10.390 9.484 1.00 93.69 75 GLY A CA 1
ATOM 572 C C . GLY A 1 75 ? -9.110 -11.241 10.186 1.00 93.69 75 GLY A C 1
ATOM 573 O O . GLY A 1 75 ? -10.070 -10.701 10.727 1.00 93.69 75 GLY A O 1
ATOM 574 N N . GLN A 1 76 ? -8.904 -12.558 10.247 1.00 93.75 76 GLN A N 1
ATOM 575 C CA . GLN A 1 76 ? -9.788 -13.473 10.975 1.00 93.75 76 GLN A CA 1
ATOM 576 C C . GLN A 1 76 ? -9.838 -13.133 12.468 1.00 93.75 76 GLN A C 1
ATOM 578 O O . GLN A 1 76 ? -10.924 -12.961 13.016 1.00 93.75 76 GLN A O 1
ATOM 583 N N . GLU A 1 77 ? -8.676 -12.956 13.104 1.00 95.69 77 GLU A N 1
ATOM 584 C CA . GLU A 1 77 ? -8.602 -12.588 14.522 1.00 95.69 77 GLU A CA 1
ATOM 585 C C . GLU A 1 77 ? -9.236 -11.216 14.790 1.00 95.69 77 GLU A C 1
ATOM 587 O O . GLU A 1 77 ? -9.967 -11.041 15.763 1.00 95.69 77 GLU A O 1
ATOM 592 N N . ALA A 1 78 ? -9.011 -10.239 13.909 1.00 94.50 78 ALA A N 1
ATOM 593 C CA . ALA A 1 78 ? -9.609 -8.913 14.007 1.00 94.50 78 ALA A CA 1
ATOM 594 C C . ALA A 1 78 ? -11.143 -8.960 14.001 1.00 94.50 78 ALA A C 1
ATOM 596 O O . ALA A 1 78 ? -11.767 -8.206 14.747 1.00 94.50 78 ALA A O 1
ATOM 597 N N . LEU A 1 79 ? -11.744 -9.865 13.221 1.00 90.81 79 LEU A N 1
ATOM 598 C CA . LEU A 1 79 ? -13.195 -10.056 13.180 1.00 90.81 79 LEU A CA 1
ATOM 599 C C . LEU A 1 79 ? -13.748 -10.726 14.448 1.00 90.81 79 LEU A C 1
ATOM 601 O O . LEU A 1 79 ? -14.878 -10.441 14.841 1.00 90.81 79 LEU A O 1
ATOM 605 N N . SER A 1 80 ? -12.972 -11.596 15.103 1.00 92.19 80 SER A N 1
ATOM 606 C CA . SER A 1 80 ? -13.409 -12.352 16.287 1.00 92.19 80 SER A CA 1
ATOM 607 C C . SER A 1 80 ? -12.962 -11.766 17.631 1.00 92.19 80 SER A C 1
ATOM 609 O O . SER A 1 80 ? -13.388 -12.258 18.674 1.00 92.19 80 SER A O 1
ATOM 611 N N . CYS A 1 81 ? -12.130 -10.721 17.647 1.00 92.50 81 CYS A N 1
ATOM 612 C CA . CYS A 1 81 ? -11.506 -10.209 18.875 1.00 92.50 81 CYS A CA 1
ATOM 613 C C . CYS A 1 81 ? -12.450 -9.471 19.847 1.00 92.50 81 CYS A C 1
ATOM 615 O O . CYS A 1 81 ? -12.020 -9.081 20.934 1.00 92.50 81 CYS A O 1
ATOM 617 N N . GLY A 1 82 ? -13.718 -9.256 19.474 1.00 92.06 82 GLY A N 1
ATOM 618 C CA . GLY A 1 82 ? -14.744 -8.656 20.337 1.00 92.06 82 GLY A CA 1
ATOM 619 C C . GLY A 1 82 ? -14.574 -7.159 20.624 1.00 92.06 82 GLY A C 1
ATOM 620 O O . GLY A 1 82 ? -15.213 -6.647 21.540 1.00 92.06 82 GLY A O 1
ATOM 621 N N . ALA A 1 83 ? -13.716 -6.453 19.881 1.00 94.81 83 ALA A N 1
ATOM 622 C CA . ALA A 1 83 ? -13.515 -5.013 20.030 1.00 94.81 83 ALA A CA 1
ATOM 623 C C . ALA A 1 83 ? -14.443 -4.203 19.107 1.00 94.81 83 ALA A C 1
ATOM 625 O O . ALA A 1 83 ? -14.656 -4.557 17.950 1.00 94.81 83 ALA A O 1
ATOM 626 N N . ASP A 1 84 ? -14.944 -3.061 19.589 1.00 93.25 84 ASP A N 1
ATOM 627 C CA . ASP A 1 84 ? -15.837 -2.194 18.803 1.00 93.25 84 ASP A CA 1
ATOM 628 C C . ASP A 1 84 ? -15.124 -1.488 17.646 1.00 93.25 84 ASP A C 1
ATOM 630 O O . ASP A 1 84 ? -15.737 -1.219 16.609 1.00 93.25 84 ASP A O 1
ATOM 634 N N . LYS A 1 85 ? -13.835 -1.181 17.830 1.00 95.44 85 LYS A N 1
ATOM 635 C CA . LYS A 1 85 ? -12.965 -0.504 16.867 1.00 95.44 85 LYS A CA 1
ATOM 636 C C . LYS A 1 85 ? -11.678 -1.302 16.705 1.00 95.44 85 LYS A C 1
ATOM 638 O O . LYS A 1 85 ? -10.984 -1.563 17.688 1.00 95.44 85 LYS A O 1
ATOM 643 N N . VAL A 1 86 ? -11.340 -1.658 15.475 1.00 97.31 86 VAL A N 1
ATOM 644 C CA . VAL A 1 86 ? -10.169 -2.466 15.140 1.00 97.31 86 VAL A CA 1
ATOM 645 C C . VAL A 1 86 ? -9.413 -1.809 13.994 1.00 97.31 86 VAL A C 1
ATOM 647 O O . VAL A 1 86 ? -10.013 -1.368 13.016 1.00 97.31 86 VAL A O 1
ATOM 650 N N . LEU A 1 87 ? -8.092 -1.732 14.125 1.00 97.94 87 LEU A N 1
ATOM 651 C CA . LEU A 1 87 ? -7.195 -1.227 13.091 1.00 97.94 87 LEU A CA 1
ATOM 652 C C . LEU A 1 87 ? -6.123 -2.278 12.798 1.00 97.94 87 LEU A C 1
ATOM 654 O O . LEU A 1 87 ? -5.395 -2.680 13.700 1.00 97.94 87 LEU A O 1
ATOM 658 N N . ILE A 1 88 ? -5.991 -2.694 11.543 1.00 98.25 88 ILE A N 1
ATOM 659 C CA . ILE A 1 88 ? -4.889 -3.529 11.062 1.00 98.25 88 ILE A CA 1
ATOM 660 C C . ILE A 1 88 ? -3.931 -2.634 10.275 1.00 98.25 88 ILE A C 1
ATOM 662 O O . ILE A 1 88 ? -4.336 -1.987 9.312 1.00 98.25 88 ILE A O 1
ATOM 666 N N . VAL A 1 89 ? -2.658 -2.609 10.660 1.00 98.06 89 VAL A N 1
ATOM 667 C CA . VAL A 1 89 ? -1.611 -1.834 9.981 1.00 98.06 89 VAL A CA 1
ATOM 668 C C . VAL A 1 89 ? -0.597 -2.791 9.373 1.00 98.06 89 VAL A C 1
ATOM 670 O O . VAL A 1 89 ? 0.061 -3.541 10.096 1.00 98.06 89 VAL A O 1
ATOM 673 N N . CYS A 1 90 ? -0.458 -2.751 8.050 1.00 97.44 90 CYS A N 1
ATOM 674 C CA . CYS A 1 90 ? 0.497 -3.570 7.310 1.00 97.44 90 CYS A CA 1
ATOM 675 C C . CYS A 1 90 ? 1.732 -2.739 6.944 1.00 97.44 90 CYS A C 1
ATOM 677 O O . CYS A 1 90 ? 1.607 -1.725 6.257 1.00 97.44 90 CYS A O 1
ATOM 679 N N . ASP A 1 91 ? 2.922 -3.148 7.387 1.00 94.88 91 ASP A N 1
ATOM 680 C CA . ASP A 1 91 ? 4.185 -2.617 6.866 1.00 94.88 91 ASP A CA 1
ATOM 681 C C . ASP A 1 91 ? 4.473 -3.318 5.531 1.00 94.88 91 ASP A C 1
ATOM 683 O O . ASP A 1 91 ? 4.876 -4.485 5.521 1.00 94.88 91 ASP A O 1
ATOM 687 N N . ARG A 1 92 ? 4.238 -2.599 4.420 1.00 94.38 92 ARG A N 1
ATOM 688 C CA . ARG A 1 92 ? 4.053 -3.092 3.037 1.00 94.38 92 ARG A CA 1
ATOM 689 C C . ARG A 1 92 ? 2.678 -3.721 2.798 1.00 94.38 92 ARG A C 1
ATOM 691 O O . ARG A 1 92 ? 2.070 -4.272 3.709 1.00 94.38 92 ARG A O 1
ATOM 698 N N . GLY A 1 93 ? 2.226 -3.720 1.543 1.00 95.56 93 GLY A N 1
ATOM 699 C CA . GLY A 1 93 ? 1.060 -4.492 1.091 1.00 95.56 93 GLY A CA 1
ATOM 700 C C . GLY A 1 93 ? 1.366 -5.351 -0.139 1.00 95.56 93 GLY A C 1
ATOM 701 O O . GLY A 1 93 ? 2.395 -5.166 -0.785 1.00 95.56 93 GLY A O 1
ATOM 702 N N . LEU A 1 94 ? 0.466 -6.271 -0.497 1.00 96.38 94 LEU A N 1
ATOM 703 C CA . LEU A 1 94 ? 0.622 -7.168 -1.648 1.00 96.38 94 LEU A CA 1
ATOM 704 C C . LEU A 1 94 ? 0.931 -6.446 -2.977 1.00 96.38 94 LEU A C 1
ATOM 706 O O . LEU A 1 94 ? 1.769 -6.975 -3.721 1.00 96.38 94 LEU A O 1
ATOM 710 N N . PRO A 1 95 ? 0.360 -5.257 -3.282 1.00 93.12 95 PRO A N 1
ATOM 711 C CA . PRO A 1 95 ? 0.715 -4.506 -4.486 1.00 93.12 95 PRO A CA 1
ATOM 712 C C . PRO A 1 95 ? 2.209 -4.163 -4.604 1.00 93.12 95 PRO A C 1
ATOM 714 O O . PRO A 1 95 ? 2.718 -4.149 -5.724 1.00 93.12 95 PRO A O 1
ATOM 717 N N . ASP A 1 96 ? 2.953 -3.992 -3.497 1.00 95.25 96 ASP A N 1
ATOM 718 C CA . ASP A 1 96 ? 4.397 -3.674 -3.523 1.00 95.25 96 ASP A CA 1
ATOM 719 C C . ASP A 1 96 ? 5.207 -4.666 -4.380 1.00 95.25 96 ASP A C 1
ATOM 721 O O . ASP A 1 96 ? 6.209 -4.283 -4.985 1.00 95.25 96 ASP A O 1
ATOM 725 N N . ASN A 1 97 ? 4.768 -5.927 -4.485 1.00 93.62 97 ASN A N 1
ATOM 726 C CA . ASN A 1 97 ? 5.441 -6.962 -5.278 1.00 93.62 97 ASN A CA 1
ATOM 727 C C . ASN A 1 97 ? 5.620 -6.564 -6.756 1.00 93.62 97 ASN A C 1
ATOM 729 O O . ASN A 1 97 ? 6.608 -6.966 -7.377 1.00 93.62 97 ASN A O 1
ATOM 733 N N . ALA A 1 98 ? 4.729 -5.732 -7.310 1.00 87.31 98 ALA A N 1
ATOM 734 C CA . ALA A 1 98 ? 4.832 -5.233 -8.682 1.00 87.31 98 ALA A CA 1
ATOM 735 C C . ALA A 1 98 ? 6.087 -4.372 -8.909 1.00 87.31 98 ALA A C 1
ATOM 737 O O . ALA A 1 98 ? 6.653 -4.383 -10.000 1.00 87.31 98 ALA A O 1
ATOM 738 N N . ALA A 1 99 ? 6.588 -3.683 -7.878 1.00 87.00 99 ALA A N 1
ATOM 739 C CA . ALA A 1 99 ? 7.812 -2.887 -7.980 1.00 87.00 99 ALA A CA 1
ATOM 740 C C . ALA A 1 99 ? 9.077 -3.755 -8.112 1.00 87.00 99 ALA A C 1
ATOM 742 O O . ALA A 1 99 ? 10.119 -3.303 -8.602 1.00 87.00 99 ALA A O 1
ATOM 743 N N . TYR A 1 100 ? 8.980 -5.020 -7.698 1.00 89.31 100 TYR A N 1
ATOM 744 C CA . TYR A 1 100 ? 10.090 -5.956 -7.643 1.00 89.31 100 TYR A CA 1
ATOM 745 C C . TYR A 1 100 ? 9.980 -7.108 -8.630 1.00 89.31 100 TYR A C 1
ATOM 747 O O . TYR A 1 100 ? 10.841 -7.979 -8.582 1.00 89.31 100 TYR A O 1
ATOM 755 N N . LEU A 1 101 ? 9.053 -7.105 -9.576 1.00 87.56 101 LEU A N 1
ATOM 756 C CA . LEU A 1 101 ? 8.980 -8.095 -10.653 1.00 87.56 101 LEU A CA 1
ATOM 757 C C . LEU A 1 101 ? 8.835 -7.381 -11.999 1.00 87.56 101 LEU A C 1
ATOM 759 O O . LEU A 1 101 ? 8.504 -6.199 -12.050 1.00 87.56 101 LEU A O 1
ATOM 763 N N . SER A 1 102 ? 9.124 -8.063 -13.107 1.00 83.31 102 SER A N 1
ATOM 764 C CA . SER A 1 102 ? 8.596 -7.598 -14.394 1.00 83.31 102 SER A CA 1
ATOM 765 C C . SER A 1 102 ? 7.072 -7.742 -14.405 1.00 83.31 102 SER A C 1
ATOM 767 O O . SER A 1 102 ? 6.516 -8.563 -13.677 1.00 83.31 102 SER A O 1
ATOM 769 N N . MET A 1 103 ? 6.376 -6.991 -15.261 1.00 74.19 103 MET A N 1
ATOM 770 C CA . MET A 1 103 ? 4.912 -7.085 -15.344 1.00 74.19 103 MET A CA 1
ATOM 771 C C . MET A 1 103 ? 4.433 -8.508 -15.664 1.00 74.19 103 MET A C 1
ATOM 773 O O . MET A 1 103 ? 3.465 -8.972 -15.070 1.00 74.19 103 MET A O 1
ATOM 777 N N . ASN A 1 104 ? 5.133 -9.224 -16.550 1.00 73.81 104 ASN A N 1
ATOM 778 C CA . ASN A 1 104 ? 4.794 -10.607 -16.892 1.00 73.81 104 ASN A CA 1
ATOM 779 C C . ASN A 1 104 ? 4.954 -11.545 -15.691 1.00 73.81 104 ASN A C 1
ATOM 781 O O . ASN A 1 104 ? 4.072 -12.358 -15.435 1.00 73.81 104 ASN A O 1
ATOM 785 N N . GLU A 1 105 ? 6.050 -11.412 -14.940 1.00 87.19 105 GLU A N 1
ATOM 786 C CA . GLU A 1 105 ? 6.272 -12.181 -13.711 1.00 87.19 105 GLU A CA 1
ATOM 787 C C . GLU A 1 105 ? 5.233 -11.841 -12.638 1.00 87.19 105 GLU A C 1
ATOM 789 O O . GLU A 1 105 ? 4.724 -12.743 -11.985 1.00 87.19 105 GLU A O 1
ATOM 794 N N . TYR A 1 106 ? 4.874 -10.566 -12.473 1.00 87.06 106 TYR A N 1
ATOM 795 C CA . TYR A 1 106 ? 3.867 -10.148 -11.500 1.00 87.06 106 TYR A CA 1
ATOM 796 C C . TYR A 1 106 ? 2.487 -10.739 -11.818 1.00 87.06 106 TYR A C 1
ATOM 798 O O . TYR A 1 106 ? 1.865 -11.342 -10.949 1.00 87.06 106 TYR A O 1
ATOM 806 N N . TYR A 1 107 ? 2.023 -10.650 -13.069 1.00 78.88 107 TYR A N 1
ATOM 807 C CA . TYR A 1 107 ? 0.749 -11.264 -13.463 1.00 78.88 107 TYR A CA 1
ATOM 808 C C . TYR A 1 107 ? 0.784 -12.792 -13.417 1.00 78.88 107 TYR A C 1
ATOM 810 O O . TYR A 1 107 ? -0.230 -13.417 -13.110 1.00 78.88 107 TYR A O 1
ATOM 818 N N . PHE A 1 108 ? 1.936 -13.401 -13.701 1.00 81.19 108 PHE A N 1
ATOM 819 C CA . PHE A 1 108 ? 2.111 -14.838 -13.532 1.00 81.19 108 PHE A CA 1
ATOM 820 C C . PHE A 1 108 ? 1.997 -15.240 -12.053 1.00 81.19 108 PHE A C 1
ATOM 822 O O . PHE A 1 108 ? 1.214 -16.134 -11.744 1.00 81.19 108 PHE A O 1
ATOM 829 N N . LEU A 1 109 ? 2.649 -14.513 -11.140 1.00 91.12 109 LEU A N 1
ATOM 830 C CA . LEU A 1 109 ? 2.524 -14.708 -9.692 1.00 91.12 109 LEU A CA 1
ATOM 831 C C . LEU A 1 109 ? 1.073 -14.574 -9.214 1.00 91.12 109 LEU A C 1
ATOM 833 O O . LEU A 1 109 ? 0.590 -15.419 -8.464 1.00 91.12 109 LEU A O 1
ATOM 837 N N . LEU A 1 110 ? 0.369 -13.531 -9.657 1.00 82.94 110 LEU A N 1
ATOM 838 C CA . LEU A 1 110 ? -1.042 -13.322 -9.330 1.00 82.94 110 LEU A CA 1
ATOM 839 C C . LEU A 1 110 ? -1.909 -14.502 -9.796 1.00 82.94 110 LEU A C 1
ATOM 841 O O . LEU A 1 110 ? -2.702 -15.032 -9.021 1.00 82.94 110 LEU A O 1
ATOM 845 N N . LYS A 1 111 ? -1.682 -14.988 -11.021 1.00 81.88 111 LYS A N 1
ATOM 846 C CA . LYS A 1 111 ? -2.365 -16.168 -11.562 1.00 81.88 111 LYS A CA 1
ATOM 847 C C . LYS A 1 111 ? -2.059 -17.442 -10.768 1.00 81.88 111 LYS A C 1
ATOM 849 O O . LYS A 1 111 ? -2.966 -18.228 -10.524 1.00 81.88 111 LYS A O 1
ATOM 854 N N . GLU A 1 112 ? -0.813 -17.656 -10.344 1.00 93.19 112 GLU A N 1
ATOM 855 C CA . GLU A 1 112 ? -0.439 -18.786 -9.474 1.00 93.19 112 GLU A CA 1
ATOM 856 C C . GLU A 1 112 ? -1.104 -18.732 -8.092 1.00 93.19 112 GLU A C 1
ATOM 858 O O . GLU A 1 112 ? -1.134 -19.736 -7.379 1.00 93.19 112 GLU A O 1
ATOM 863 N N . ARG A 1 113 ? -1.586 -17.556 -7.684 1.00 89.19 113 ARG A N 1
ATOM 864 C CA . ARG A 1 113 ? -2.279 -17.325 -6.413 1.00 89.19 113 ARG A CA 1
ATOM 865 C C . ARG A 1 113 ? -3.787 -17.178 -6.566 1.00 89.19 113 ARG A C 1
ATOM 867 O O . ARG A 1 113 ? -4.437 -16.910 -5.564 1.00 89.19 113 ARG A O 1
ATOM 874 N N . ASP A 1 114 ? -4.311 -17.374 -7.776 1.00 86.06 114 ASP A N 1
ATOM 875 C CA . ASP A 1 114 ? -5.725 -17.173 -8.107 1.00 86.06 114 ASP A CA 1
ATOM 876 C C . ASP A 1 114 ? -6.239 -15.800 -7.639 1.00 86.06 114 ASP A C 1
ATOM 878 O O . ASP A 1 114 ? -7.303 -15.670 -7.045 1.00 86.06 114 ASP A O 1
ATOM 882 N N . MET A 1 115 ? -5.418 -14.767 -7.850 1.00 79.81 115 MET A N 1
ATOM 883 C CA . MET A 1 115 ? -5.729 -13.384 -7.503 1.00 79.81 115 MET A CA 1
ATOM 884 C C . MET A 1 115 ? -5.620 -12.488 -8.732 1.00 79.81 115 MET A C 1
ATOM 886 O O . MET A 1 115 ? -4.771 -12.666 -9.603 1.00 79.81 115 MET A O 1
ATOM 890 N N . SER A 1 116 ? -6.443 -11.454 -8.767 1.00 77.56 116 SER A N 1
ATOM 891 C CA . SER A 1 116 ? -6.334 -10.322 -9.675 1.00 77.56 116 SER A CA 1
ATOM 892 C C . SER A 1 116 ? -5.585 -9.162 -9.017 1.00 77.56 116 SER A C 1
ATOM 894 O O . SER A 1 116 ? -5.449 -9.065 -7.796 1.00 77.56 116 SER A O 1
ATOM 896 N N . ARG A 1 117 ? -5.117 -8.211 -9.833 1.00 78.56 117 ARG A N 1
ATOM 897 C CA . ARG A 1 117 ? -4.515 -6.978 -9.309 1.00 78.56 117 ARG A CA 1
ATOM 898 C C . ARG A 1 117 ? -5.526 -6.140 -8.518 1.00 78.56 117 ARG A C 1
ATOM 900 O O . ARG A 1 117 ? -5.141 -5.517 -7.538 1.00 78.56 117 ARG A O 1
ATOM 907 N N . LEU A 1 118 ? -6.800 -6.133 -8.918 1.00 73.44 118 LEU A N 1
ATOM 908 C CA . LEU A 1 118 ? -7.840 -5.411 -8.185 1.00 73.44 118 LEU A CA 1
ATOM 909 C C . LEU A 1 118 ? -8.011 -5.994 -6.780 1.00 73.44 118 LEU A C 1
ATOM 911 O O . LEU A 1 118 ? -8.014 -5.240 -5.813 1.00 73.44 118 LEU A O 1
ATOM 915 N N . GLU A 1 119 ? -8.062 -7.322 -6.664 1.00 77.31 119 GLU A N 1
ATOM 916 C CA . GLU A 1 119 ? -8.149 -8.006 -5.370 1.00 77.31 119 GLU A CA 1
ATOM 917 C C . GLU A 1 119 ? -6.957 -7.692 -4.466 1.00 77.31 119 GLU A C 1
ATOM 919 O O . GLU A 1 119 ? -7.150 -7.546 -3.266 1.00 77.31 119 GLU A O 1
ATOM 924 N N . THR A 1 120 ? -5.738 -7.513 -4.992 1.00 85.94 120 THR A N 1
ATOM 925 C CA . THR A 1 120 ? -4.614 -7.103 -4.128 1.00 85.94 120 THR A CA 1
ATOM 926 C C . THR A 1 120 ? -4.746 -5.675 -3.602 1.00 85.94 120 THR A C 1
ATOM 928 O O . THR A 1 120 ? -4.284 -5.412 -2.495 1.00 85.94 120 THR A O 1
ATOM 931 N N . LEU A 1 121 ? -5.392 -4.771 -4.345 1.00 79.50 121 LEU A N 1
ATOM 932 C CA . LEU A 1 121 ? -5.622 -3.383 -3.933 1.00 79.50 121 LEU A CA 1
ATOM 933 C C . LEU A 1 121 ? -6.764 -3.276 -2.917 1.00 79.50 121 LEU A C 1
ATOM 935 O O . LEU A 1 121 ? -6.561 -2.730 -1.840 1.00 79.50 121 LEU A O 1
ATOM 939 N N . VAL A 1 122 ? -7.938 -3.844 -3.215 1.00 80.19 122 VAL A N 1
ATOM 940 C CA . VAL A 1 122 ? -9.147 -3.702 -2.369 1.00 80.19 122 VAL A CA 1
ATOM 941 C C . VAL A 1 122 ? -9.092 -4.505 -1.065 1.00 80.19 122 VAL A C 1
ATOM 943 O O . VAL A 1 122 ? -10.027 -4.475 -0.271 1.00 80.19 122 VAL A O 1
ATOM 946 N N . ARG A 1 123 ? -7.987 -5.218 -0.820 1.00 88.69 123 ARG A N 1
ATOM 947 C CA . ARG A 1 123 ? -7.655 -5.830 0.478 1.00 88.69 123 ARG A CA 1
ATOM 948 C C . ARG A 1 123 ? -7.324 -4.817 1.569 1.00 88.69 123 ARG A C 1
ATOM 950 O O . ARG A 1 123 ? -7.202 -5.222 2.729 1.00 88.69 123 ARG A O 1
ATOM 957 N N . TYR A 1 124 ? -7.128 -3.554 1.206 1.00 94.19 124 TYR A N 1
ATOM 958 C CA . TYR A 1 124 ? -6.857 -2.456 2.120 1.00 94.19 124 TYR A CA 1
ATOM 959 C C . TYR A 1 124 ? -7.952 -1.400 1.953 1.00 94.19 124 TYR A C 1
ATOM 961 O O . TYR A 1 124 ? -8.405 -1.125 0.848 1.00 94.19 124 TYR A O 1
ATOM 969 N N . ASP A 1 125 ? -8.378 -0.795 3.055 1.00 89.56 125 ASP A N 1
ATOM 970 C CA . ASP A 1 125 ? -9.302 0.337 3.033 1.00 89.56 125 ASP A CA 1
ATOM 971 C C . ASP A 1 125 ? -8.575 1.62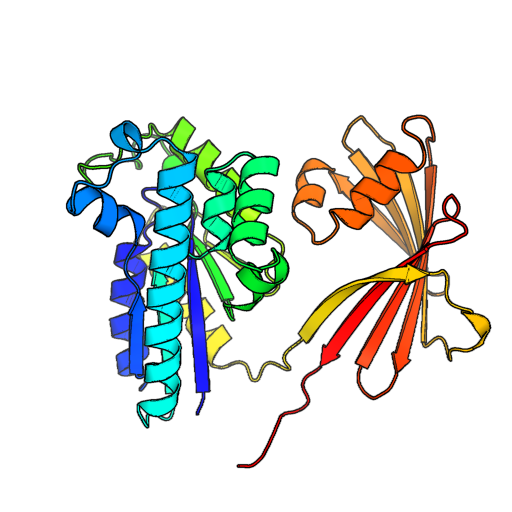2 2.621 1.00 89.56 125 ASP A C 1
ATOM 973 O O . ASP A 1 125 ? -9.163 2.499 1.985 1.00 89.56 125 ASP A O 1
ATOM 977 N N . ALA A 1 126 ? -7.285 1.731 2.958 1.00 90.62 126 ALA A N 1
ATOM 978 C CA . ALA A 1 126 ? -6.405 2.833 2.581 1.00 90.62 126 ALA A CA 1
ATOM 979 C C . ALA A 1 126 ? -4.944 2.392 2.444 1.00 90.62 126 ALA A C 1
ATOM 981 O O . ALA A 1 126 ? -4.473 1.475 3.122 1.00 90.62 126 ALA A O 1
ATOM 982 N N . ALA A 1 127 ? -4.202 3.123 1.619 1.00 93.44 127 ALA A N 1
ATOM 983 C CA . ALA A 1 127 ? -2.762 2.982 1.484 1.00 93.44 127 ALA A CA 1
ATOM 984 C C . ALA A 1 127 ? -2.081 4.324 1.752 1.00 93.44 127 ALA A C 1
ATOM 986 O O . ALA A 1 127 ? -2.490 5.351 1.218 1.00 93.44 127 ALA A O 1
ATOM 987 N N . PHE A 1 128 ? -1.028 4.316 2.565 1.00 94.00 128 PHE A N 1
ATOM 988 C CA . PHE A 1 128 ? -0.222 5.491 2.880 1.00 94.00 128 PHE A CA 1
ATOM 989 C C . PHE A 1 128 ? 1.146 5.340 2.226 1.00 94.00 128 PHE A C 1
ATOM 991 O O . PHE A 1 128 ? 1.986 4.554 2.674 1.00 94.00 128 PHE A O 1
ATOM 998 N N . MET A 1 129 ? 1.364 6.095 1.155 1.00 89.06 129 MET A N 1
ATOM 999 C CA . MET A 1 129 ? 2.627 6.169 0.438 1.00 89.06 129 MET A CA 1
ATOM 1000 C C . MET A 1 129 ? 3.568 7.150 1.137 1.00 89.06 129 MET A C 1
ATOM 1002 O O . MET A 1 129 ? 3.469 8.362 0.973 1.00 89.06 129 MET A O 1
ATOM 1006 N N . LEU A 1 130 ? 4.502 6.619 1.920 1.00 91.00 130 LEU A N 1
ATOM 1007 C CA . LEU A 1 130 ? 5.513 7.394 2.630 1.00 91.00 130 LEU A CA 1
ATOM 1008 C C . LEU A 1 130 ? 6.742 7.585 1.735 1.00 91.00 130 LEU A C 1
ATOM 1010 O O . LEU A 1 130 ? 7.658 6.757 1.762 1.00 91.00 130 LEU A O 1
ATOM 1014 N N . ARG A 1 131 ? 6.781 8.700 0.993 1.00 83.81 131 ARG A N 1
ATOM 1015 C CA . ARG A 1 131 ? 7.850 9.025 0.029 1.00 83.81 131 ARG A CA 1
ATOM 1016 C C . ARG A 1 131 ? 9.236 8.973 0.677 1.00 83.81 131 ARG A C 1
ATOM 1018 O O . ARG A 1 131 ? 9.397 9.351 1.842 1.00 83.81 131 ARG A O 1
ATOM 1025 N N . THR A 1 132 ? 10.247 8.482 -0.032 1.00 77.50 132 THR A N 1
ATOM 1026 C CA . THR A 1 132 ? 11.596 8.328 0.544 1.00 77.50 132 THR A CA 1
ATOM 1027 C C . THR A 1 132 ? 12.254 9.674 0.878 1.00 77.50 132 THR A C 1
ATOM 1029 O O . THR A 1 132 ? 12.109 10.649 0.147 1.00 77.50 132 THR A O 1
ATOM 1032 N N . ALA A 1 133 ? 13.034 9.727 1.966 1.00 75.44 133 ALA A N 1
ATOM 1033 C CA . ALA A 1 133 ? 13.849 10.901 2.305 1.00 75.44 133 ALA A CA 1
ATOM 1034 C C . ALA A 1 133 ? 14.921 11.215 1.241 1.00 75.44 133 ALA A C 1
ATOM 1036 O O . ALA A 1 133 ? 15.383 12.350 1.159 1.00 75.44 133 ALA A O 1
ATOM 1037 N N . ALA A 1 134 ? 15.273 10.233 0.398 1.00 67.00 134 ALA A N 1
ATOM 1038 C CA . ALA A 1 134 ? 16.165 10.443 -0.741 1.00 67.00 134 ALA A CA 1
ATOM 1039 C C . ALA A 1 134 ? 15.598 11.429 -1.783 1.00 67.00 134 ALA A C 1
ATOM 1041 O O . ALA A 1 134 ? 16.375 11.966 -2.563 1.00 67.00 134 ALA A O 1
ATOM 1042 N N . ASN A 1 135 ? 14.284 11.702 -1.786 1.00 59.16 135 ASN A N 1
ATOM 1043 C CA . ASN A 1 135 ? 13.691 12.716 -2.668 1.00 59.16 135 ASN A CA 1
ATOM 1044 C C . ASN A 1 135 ? 14.125 14.147 -2.296 1.00 59.16 135 ASN A C 1
ATOM 1046 O O . ASN A 1 135 ? 14.141 15.010 -3.166 1.00 59.16 135 ASN A O 1
ATOM 1050 N N . GLU A 1 136 ? 14.482 14.397 -1.031 1.00 62.72 136 GLU A N 1
ATOM 1051 C CA . GLU A 1 136 ? 14.852 15.734 -0.537 1.00 62.72 136 GLU A CA 1
ATOM 1052 C C . GLU A 1 136 ? 16.368 15.949 -0.536 1.00 62.72 136 GLU A C 1
ATOM 1054 O O . GLU A 1 136 ? 16.851 16.989 -0.984 1.00 62.72 136 GLU A O 1
ATOM 1059 N N . SER A 1 137 ? 17.149 14.977 -0.046 1.00 61.66 137 SER A N 1
ATOM 1060 C CA . SER A 1 137 ? 18.612 15.042 -0.130 1.00 61.66 137 SER A CA 1
ATOM 1061 C C . SER A 1 137 ? 19.304 13.695 0.091 1.00 61.66 137 SER A C 1
ATOM 1063 O O . SER A 1 137 ? 18.859 12.854 0.878 1.00 61.66 137 SER A O 1
ATOM 1065 N N . ASP A 1 138 ? 20.472 13.529 -0.539 1.00 59.97 138 ASP A N 1
ATOM 1066 C CA . ASP A 1 138 ? 21.380 12.399 -0.293 1.00 59.97 138 ASP A CA 1
ATOM 1067 C C . ASP A 1 138 ? 21.861 12.345 1.173 1.00 59.97 138 ASP A C 1
ATOM 1069 O O . ASP A 1 138 ? 22.158 11.271 1.694 1.00 59.97 138 ASP A O 1
ATOM 1073 N N . GLU A 1 139 ? 21.911 13.492 1.863 1.00 55.75 139 GLU A N 1
ATOM 1074 C CA . GLU A 1 139 ? 22.362 13.609 3.258 1.00 55.75 139 GLU A CA 1
ATOM 1075 C C . GLU A 1 139 ? 21.328 13.084 4.270 1.00 55.75 139 GLU A C 1
ATOM 1077 O O . GLU A 1 139 ? 21.704 12.525 5.304 1.00 55.75 139 GLU A O 1
ATOM 1082 N N . LEU A 1 140 ? 20.027 13.214 3.972 1.00 55.00 140 LEU A N 1
ATOM 1083 C CA . LEU A 1 140 ? 18.939 12.664 4.792 1.00 55.00 140 LEU A CA 1
ATOM 1084 C C . LEU A 1 140 ? 18.794 11.142 4.616 1.00 55.00 140 LEU A C 1
ATOM 1086 O O . LEU A 1 140 ? 18.286 10.449 5.506 1.00 55.00 140 LEU A O 1
ATOM 1090 N N . TYR A 1 141 ? 19.274 10.590 3.499 1.00 56.81 141 TYR A N 1
ATOM 1091 C CA . TYR A 1 141 ? 19.272 9.153 3.237 1.00 56.81 141 TYR A CA 1
ATOM 1092 C C . TYR A 1 141 ? 20.466 8.456 3.911 1.00 56.81 141 TYR A C 1
ATOM 1094 O O . TYR A 1 141 ? 21.486 8.147 3.298 1.00 56.81 141 TYR A O 1
ATOM 1102 N N . SER A 1 142 ? 20.341 8.148 5.207 1.00 56.47 142 SER A N 1
ATOM 1103 C CA . SER A 1 142 ? 21.346 7.327 5.894 1.00 56.47 142 SER A CA 1
ATOM 1104 C C . SER A 1 142 ? 21.037 5.823 5.776 1.00 56.47 142 SER A C 1
ATOM 1106 O O . SER A 1 142 ? 20.019 5.325 6.261 1.00 56.47 142 SER A O 1
ATOM 1108 N N . VAL A 1 143 ? 21.964 5.059 5.185 1.00 52.72 143 VAL A N 1
ATOM 1109 C CA . VAL A 1 143 ? 21.907 3.578 5.075 1.00 52.72 143 VAL A CA 1
ATOM 1110 C C . VAL A 1 143 ? 22.034 2.889 6.452 1.00 52.72 143 VAL A C 1
ATOM 1112 O O . VAL A 1 143 ? 21.844 1.685 6.591 1.00 52.72 143 VAL A O 1
ATOM 1115 N N . LYS A 1 144 ? 22.310 3.649 7.520 1.00 47.81 144 LYS A N 1
ATOM 1116 C CA . LYS A 1 144 ? 22.625 3.132 8.863 1.00 47.81 144 LYS A CA 1
ATOM 1117 C C . LYS A 1 144 ? 21.454 2.462 9.599 1.00 47.81 144 LYS A C 1
ATOM 1119 O O . LYS A 1 144 ? 21.696 1.850 10.633 1.00 47.81 144 LYS A O 1
ATOM 1124 N N . SER A 1 145 ? 20.211 2.575 9.120 1.00 49.84 145 SER A N 1
ATOM 1125 C CA . SER A 1 145 ? 19.030 2.105 9.870 1.00 49.84 145 SER A CA 1
ATOM 1126 C C . SER A 1 145 ? 18.658 0.632 9.662 1.00 49.84 145 SER A C 1
ATOM 1128 O O . SER A 1 145 ? 17.912 0.093 10.475 1.00 49.84 145 SER A O 1
ATOM 1130 N N . ASN A 1 146 ? 19.153 -0.043 8.615 1.00 53.69 146 ASN A N 1
ATOM 1131 C CA . ASN A 1 146 ? 18.883 -1.470 8.407 1.00 53.69 146 ASN A CA 1
ATOM 1132 C C . ASN A 1 146 ? 20.077 -2.158 7.707 1.00 53.69 146 ASN A C 1
ATOM 1134 O O . ASN A 1 146 ? 20.336 -1.851 6.543 1.00 53.69 146 ASN A O 1
ATOM 1138 N N . PRO A 1 147 ? 20.782 -3.097 8.372 1.00 51.16 147 PRO A N 1
ATOM 1139 C CA . PRO A 1 147 ? 21.973 -3.762 7.830 1.00 51.16 147 PRO A CA 1
ATOM 1140 C C . PRO A 1 147 ? 21.696 -4.658 6.612 1.00 51.16 147 PRO A C 1
ATOM 1142 O O . PRO A 1 147 ? 22.635 -5.123 5.973 1.00 51.16 147 PRO A O 1
ATOM 1145 N N . VAL A 1 148 ? 20.424 -4.900 6.288 1.00 52.81 148 VAL A N 1
ATOM 1146 C CA . VAL A 1 148 ? 19.995 -5.717 5.147 1.00 52.81 148 VAL A CA 1
ATOM 1147 C C . VAL A 1 148 ? 19.761 -4.871 3.881 1.00 52.81 148 VAL A C 1
ATOM 1149 O O . VAL A 1 148 ? 19.667 -5.415 2.782 1.00 52.81 148 VAL A O 1
ATOM 1152 N N . ARG A 1 149 ? 19.685 -3.536 3.996 1.00 63.09 149 ARG A N 1
ATOM 1153 C CA . ARG A 1 149 ? 19.427 -2.645 2.850 1.00 63.09 149 ARG A CA 1
ATOM 1154 C C . ARG A 1 149 ? 20.695 -2.407 2.038 1.00 63.09 149 ARG A C 1
ATOM 1156 O O . ARG A 1 149 ? 21.759 -2.152 2.595 1.00 63.09 149 ARG A O 1
ATOM 1163 N N . THR A 1 150 ? 20.567 -2.467 0.715 1.00 63.06 150 THR A N 1
ATOM 1164 C CA . THR A 1 150 ? 21.707 -2.378 -0.221 1.00 63.06 150 THR A CA 1
ATOM 1165 C C . THR A 1 150 ? 21.559 -1.255 -1.247 1.00 63.06 150 THR A C 1
ATOM 1167 O O . THR A 1 150 ? 22.502 -0.960 -1.977 1.00 63.06 150 THR A O 1
ATOM 1170 N N . GLU A 1 151 ? 20.396 -0.607 -1.289 1.00 67.94 151 GLU A N 1
ATOM 1171 C CA . GLU A 1 151 ? 20.031 0.401 -2.274 1.00 67.94 151 GLU A CA 1
ATOM 1172 C C . GLU A 1 151 ? 20.664 1.767 -1.971 1.00 67.94 151 GLU A C 1
ATOM 1174 O O . GLU A 1 151 ? 20.538 2.301 -0.863 1.00 67.94 151 GLU A O 1
ATOM 1179 N N . ASN A 1 152 ? 21.297 2.369 -2.983 1.00 74.06 152 ASN A N 1
ATOM 1180 C CA . ASN A 1 152 ? 21.735 3.767 -2.939 1.00 74.06 152 ASN A CA 1
ATOM 1181 C C . ASN A 1 152 ? 20.549 4.744 -3.101 1.00 74.06 152 ASN A C 1
ATOM 1183 O O . ASN A 1 152 ? 19.441 4.328 -3.434 1.00 74.06 152 ASN A O 1
ATOM 1187 N N . ALA A 1 153 ? 20.778 6.045 -2.889 1.00 74.69 153 ALA A N 1
ATOM 1188 C CA . ALA A 1 153 ? 19.725 7.066 -2.941 1.00 74.69 153 ALA A CA 1
ATOM 1189 C C . ALA A 1 153 ? 18.944 7.057 -4.269 1.00 74.69 153 ALA A C 1
ATOM 1191 O O . ALA A 1 153 ? 17.717 7.015 -4.268 1.00 74.69 153 ALA A O 1
ATOM 1192 N N . ARG A 1 154 ? 19.632 6.969 -5.414 1.00 77.19 154 ARG A N 1
ATOM 1193 C CA . ARG A 1 154 ? 18.977 6.877 -6.728 1.00 77.19 154 ARG A CA 1
ATOM 1194 C C . ARG A 1 154 ? 18.107 5.625 -6.864 1.00 77.19 154 ARG A C 1
ATOM 1196 O O . ARG A 1 154 ? 16.984 5.712 -7.347 1.00 77.19 154 ARG A O 1
ATOM 1203 N N . GLN A 1 155 ? 18.608 4.469 -6.435 1.00 77.44 155 GLN A N 1
ATOM 1204 C CA . GLN A 1 155 ? 17.844 3.218 -6.443 1.00 77.44 155 GLN A CA 1
ATOM 1205 C C . GLN A 1 155 ? 16.629 3.293 -5.512 1.00 77.44 155 GLN A C 1
ATOM 1207 O O . GLN A 1 155 ? 15.584 2.736 -5.837 1.00 77.44 155 GLN A O 1
ATOM 1212 N N . ALA A 1 156 ? 16.746 4.001 -4.385 1.00 78.50 156 ALA A N 1
ATOM 1213 C CA . ALA A 1 156 ? 15.633 4.254 -3.483 1.00 78.50 156 ALA A CA 1
ATOM 1214 C C . ALA A 1 156 ? 14.541 5.101 -4.150 1.00 78.50 156 ALA A C 1
ATOM 1216 O O . ALA A 1 156 ? 13.377 4.738 -4.030 1.00 78.50 156 ALA A O 1
ATOM 1217 N N . ILE A 1 157 ? 14.908 6.155 -4.888 1.00 75.50 157 ILE A N 1
ATOM 1218 C CA . ILE A 1 157 ? 13.970 6.998 -5.653 1.00 75.50 157 ILE A CA 1
ATOM 1219 C C . ILE A 1 157 ? 13.293 6.185 -6.765 1.00 75.50 157 ILE A C 1
ATOM 1221 O O . ILE A 1 157 ? 12.071 6.165 -6.865 1.00 75.50 157 ILE A O 1
ATOM 1225 N N . GLU A 1 158 ? 14.066 5.453 -7.575 1.00 75.69 158 GLU A N 1
ATOM 1226 C CA . GLU A 1 158 ? 13.518 4.624 -8.662 1.00 75.69 158 GLU A CA 1
ATOM 1227 C C . GLU A 1 158 ? 12.557 3.540 -8.141 1.00 75.69 158 GLU A C 1
ATOM 1229 O O . GLU A 1 158 ? 11.582 3.185 -8.807 1.00 75.69 158 GLU A O 1
ATOM 1234 N N . LEU A 1 159 ? 12.828 2.995 -6.954 1.00 80.94 159 LEU A N 1
ATOM 1235 C CA . LEU A 1 159 ? 11.948 2.041 -6.287 1.00 80.94 159 LEU A CA 1
ATOM 1236 C C . LEU A 1 159 ? 10.708 2.717 -5.684 1.00 80.94 159 LEU A C 1
ATOM 1238 O O . LEU A 1 159 ? 9.623 2.153 -5.774 1.00 80.94 159 LEU A O 1
ATOM 1242 N N . ASP A 1 160 ? 10.857 3.899 -5.085 1.00 79.62 160 ASP A N 1
ATOM 1243 C CA . ASP A 1 160 ? 9.760 4.709 -4.536 1.00 79.62 160 ASP A CA 1
ATOM 1244 C C . ASP A 1 160 ? 8.728 5.039 -5.620 1.00 79.62 160 ASP A C 1
ATOM 1246 O O . ASP A 1 160 ? 7.536 4.817 -5.417 1.00 79.62 160 ASP A O 1
ATOM 1250 N N . GLU A 1 161 ? 9.202 5.443 -6.804 1.00 76.88 161 GLU A N 1
ATOM 1251 C CA . GLU A 1 161 ? 8.356 5.632 -7.982 1.00 76.88 161 GLU A CA 1
ATOM 1252 C C . GLU A 1 161 ? 7.619 4.341 -8.321 1.00 76.88 161 GLU A C 1
ATOM 1254 O O . GLU A 1 161 ? 6.398 4.327 -8.267 1.00 76.88 161 GLU A O 1
ATOM 1259 N N . LYS A 1 162 ? 8.323 3.222 -8.549 1.00 77.19 162 LYS A N 1
ATOM 1260 C CA . LYS A 1 162 ? 7.695 1.921 -8.866 1.00 77.19 162 LYS A CA 1
ATOM 1261 C C . LYS A 1 162 ? 6.634 1.481 -7.856 1.00 77.19 162 LYS A C 1
ATOM 1263 O O . LYS A 1 162 ? 5.640 0.873 -8.244 1.00 77.19 162 LYS A O 1
ATOM 1268 N N . LEU A 1 163 ? 6.849 1.760 -6.575 1.00 82.25 163 LEU A N 1
ATOM 1269 C CA . LEU A 1 163 ? 5.873 1.477 -5.528 1.00 82.25 163 LEU A CA 1
ATOM 1270 C C . LEU A 1 163 ? 4.650 2.388 -5.658 1.00 82.25 163 LEU A C 1
ATOM 1272 O O . LEU A 1 163 ? 3.533 1.906 -5.529 1.00 82.25 163 LEU A O 1
ATOM 1276 N N . MET A 1 164 ? 4.825 3.669 -5.983 1.00 79.81 164 MET A N 1
ATOM 1277 C CA . MET A 1 164 ? 3.704 4.587 -6.228 1.00 79.81 164 MET A CA 1
ATOM 1278 C C . MET A 1 164 ? 2.824 4.068 -7.363 1.00 79.81 164 MET A C 1
ATOM 1280 O O . MET A 1 164 ? 1.609 3.968 -7.208 1.00 79.81 164 MET A O 1
ATOM 1284 N N . LEU A 1 165 ? 3.454 3.577 -8.428 1.00 73.62 165 LEU A N 1
ATOM 1285 C CA . LEU A 1 165 ? 2.778 2.992 -9.587 1.00 73.62 165 LEU A CA 1
ATOM 1286 C C . LEU A 1 165 ? 1.940 1.769 -9.227 1.00 73.62 165 LEU A C 1
ATOM 1288 O O . LEU A 1 165 ? 0.844 1.566 -9.750 1.00 73.62 165 LEU A O 1
ATOM 1292 N N . ALA A 1 166 ? 2.473 0.931 -8.338 1.00 79.75 166 ALA A N 1
ATOM 1293 C CA . ALA A 1 166 ? 1.801 -0.281 -7.906 1.00 79.75 166 ALA A CA 1
ATOM 1294 C C . ALA A 1 166 ? 0.475 0.022 -7.189 1.00 79.75 166 ALA A C 1
ATOM 1296 O O . ALA A 1 166 ? -0.470 -0.757 -7.314 1.00 79.75 166 ALA A O 1
ATOM 1297 N N . TRP A 1 167 ? 0.405 1.162 -6.496 1.00 82.62 167 TRP A N 1
ATOM 1298 C CA . TRP A 1 167 ? -0.710 1.564 -5.638 1.00 82.62 167 TRP A CA 1
ATOM 1299 C C . TRP A 1 167 ? -1.628 2.631 -6.210 1.00 82.62 167 TRP A C 1
ATOM 1301 O O . TRP A 1 167 ? -2.678 2.876 -5.629 1.00 82.62 167 TRP A O 1
ATOM 1311 N N . ALA A 1 168 ? -1.259 3.277 -7.308 1.00 75.00 168 ALA A N 1
ATOM 1312 C CA . ALA A 1 168 ? -1.955 4.459 -7.803 1.00 75.00 168 ALA A CA 1
ATOM 1313 C C . ALA A 1 168 ? -3.435 4.249 -8.172 1.00 75.00 168 ALA A C 1
ATOM 1315 O O . ALA A 1 168 ? -4.198 5.209 -8.233 1.00 75.00 168 ALA A O 1
ATOM 1316 N N . ASP A 1 169 ? -3.844 2.991 -8.329 1.00 65.31 169 ASP A N 1
ATOM 1317 C CA . ASP A 1 169 ? -5.233 2.588 -8.540 1.00 65.31 169 ASP A CA 1
ATOM 1318 C C . ASP A 1 169 ? -6.067 2.420 -7.280 1.00 65.31 169 ASP A C 1
ATOM 1320 O O . ASP A 1 169 ? -7.263 2.135 -7.351 1.00 65.31 169 ASP A O 1
ATOM 1324 N N . HIS A 1 170 ? -5.445 2.552 -6.117 1.00 74.19 170 HIS A N 1
ATOM 1325 C CA . HIS A 1 170 ? -6.144 2.443 -4.860 1.00 74.19 170 HIS A CA 1
ATOM 1326 C C . HIS A 1 170 ? -6.993 3.708 -4.634 1.00 74.19 170 HIS A C 1
ATOM 1328 O O . HIS A 1 170 ? -6.435 4.806 -4.584 1.00 74.19 170 HIS A O 1
ATOM 1334 N N . PRO A 1 171 ? -8.320 3.591 -4.430 1.00 69.44 171 PRO A N 1
ATOM 1335 C CA . PRO A 1 171 ? -9.217 4.751 -4.341 1.00 69.44 171 PRO A CA 1
ATOM 1336 C C . PRO A 1 171 ? -8.882 5.677 -3.165 1.00 69.44 171 PRO A C 1
ATOM 1338 O O . PRO A 1 171 ? -9.109 6.880 -3.227 1.00 69.44 171 PRO A O 1
ATOM 1341 N N . ASN A 1 172 ? -8.304 5.111 -2.104 1.00 81.50 172 ASN A N 1
ATOM 1342 C CA . ASN A 1 172 ? -7.848 5.829 -0.917 1.00 81.50 172 ASN A CA 1
ATOM 1343 C C . ASN A 1 172 ? -6.315 5.763 -0.776 1.00 81.50 172 ASN A C 1
ATOM 1345 O O . ASN A 1 172 ? -5.802 5.240 0.216 1.00 81.50 172 ASN A O 1
ATOM 1349 N N . LEU A 1 173 ? -5.580 6.184 -1.810 1.00 83.31 173 LEU A N 1
ATOM 1350 C CA . LEU A 1 173 ? -4.128 6.363 -1.733 1.00 83.31 173 LEU A CA 1
ATOM 1351 C C . LEU A 1 173 ? -3.793 7.753 -1.177 1.00 83.31 173 LEU A C 1
ATOM 1353 O O . LEU A 1 173 ? -4.087 8.769 -1.803 1.00 83.31 173 LEU A O 1
ATOM 1357 N N . PHE A 1 174 ? -3.114 7.794 -0.036 1.00 85.25 174 PHE A N 1
ATOM 1358 C CA . PHE A 1 174 ? -2.605 9.018 0.576 1.00 85.25 174 PHE A CA 1
ATOM 1359 C C . PHE A 1 174 ? -1.095 9.107 0.381 1.00 85.25 174 PHE A C 1
ATOM 1361 O O . PHE A 1 174 ? -0.347 8.275 0.895 1.00 85.25 174 PHE A O 1
ATOM 1368 N N . VAL A 1 175 ? -0.637 10.116 -0.357 1.00 84.69 175 VAL A N 1
ATOM 1369 C CA . VAL A 1 175 ? 0.794 10.365 -0.570 1.00 84.69 175 VAL A CA 1
ATOM 1370 C C . VAL A 1 175 ? 1.301 11.340 0.484 1.00 84.69 175 VAL A C 1
ATOM 1372 O O . VAL A 1 175 ? 0.797 12.451 0.612 1.00 84.69 175 VAL A O 1
ATOM 1375 N N . ILE A 1 176 ? 2.303 10.899 1.238 1.00 86.12 176 ILE A N 1
ATOM 1376 C CA . ILE A 1 176 ? 2.944 11.647 2.313 1.00 86.12 176 ILE A CA 1
ATOM 1377 C C . ILE A 1 176 ? 4.353 11.993 1.850 1.00 86.12 176 ILE A C 1
ATOM 1379 O O . ILE A 1 176 ? 5.264 11.150 1.885 1.00 86.12 176 ILE A O 1
ATOM 1383 N N . GLU A 1 177 ? 4.510 13.232 1.395 1.00 83.69 177 GLU A N 1
ATOM 1384 C CA . GLU A 1 177 ? 5.783 13.750 0.909 1.00 83.69 177 GLU A CA 1
ATOM 1385 C C . GLU A 1 177 ? 6.868 13.700 1.989 1.00 83.69 177 GLU A C 1
ATOM 1387 O O . GLU A 1 177 ? 6.613 13.623 3.198 1.00 83.69 177 GLU A O 1
ATOM 1392 N N . ALA A 1 178 ? 8.120 13.697 1.546 1.00 79.81 178 ALA A N 1
ATOM 1393 C CA . ALA A 1 178 ? 9.232 13.851 2.464 1.00 79.81 178 ALA A CA 1
ATOM 1394 C C . ALA A 1 178 ? 9.166 15.238 3.132 1.00 79.81 178 ALA A C 1
ATOM 1396 O O . ALA A 1 178 ? 8.722 16.221 2.544 1.00 79.81 178 ALA A O 1
ATOM 1397 N N . LYS A 1 179 ? 9.555 15.302 4.408 1.00 80.88 179 LYS A N 1
ATOM 1398 C CA . LYS A 1 179 ? 9.536 16.530 5.211 1.00 80.88 179 LYS A CA 1
ATOM 1399 C C . LYS A 1 179 ? 10.857 16.688 5.940 1.00 80.88 179 LYS A C 1
ATOM 1401 O O . LYS A 1 179 ? 11.505 15.698 6.279 1.00 80.88 179 LYS A O 1
ATOM 1406 N N . ASN A 1 180 ? 11.200 17.935 6.251 1.00 74.75 180 ASN A N 1
ATOM 1407 C CA . ASN A 1 180 ? 12.391 18.277 7.033 1.00 74.75 180 ASN A CA 1
ATOM 1408 C C . ASN A 1 180 ? 12.344 17.697 8.454 1.00 74.75 180 ASN A C 1
ATOM 1410 O O . ASN A 1 180 ? 13.378 17.367 9.031 1.00 74.75 180 ASN A O 1
ATOM 1414 N N . SER A 1 181 ? 11.141 17.567 9.019 1.00 83.00 181 SER A N 1
ATOM 1415 C CA . SER A 1 181 ? 10.918 16.957 10.325 1.00 83.00 181 SER A CA 1
ATOM 1416 C C . SER A 1 181 ? 10.223 15.609 10.177 1.00 83.00 181 SER A C 1
ATOM 1418 O O . SER A 1 181 ? 9.120 15.506 9.635 1.00 83.00 181 SER A O 1
ATOM 1420 N N . PHE A 1 182 ? 10.854 14.571 10.729 1.00 81.06 182 PHE A N 1
ATOM 1421 C CA . PHE A 1 182 ? 10.259 13.241 10.812 1.00 81.06 182 PHE A CA 1
ATOM 1422 C C . PHE A 1 182 ? 8.922 13.265 11.573 1.00 81.06 182 PHE A C 1
ATOM 1424 O O . PHE A 1 182 ? 7.950 12.659 11.130 1.00 81.06 182 PHE A O 1
ATOM 1431 N N . GLU A 1 183 ? 8.839 14.022 12.671 1.00 87.25 183 GLU A N 1
ATOM 1432 C CA . GLU A 1 183 ? 7.606 14.147 13.458 1.00 87.25 183 GLU A CA 1
ATOM 1433 C C . GLU A 1 183 ? 6.481 14.831 12.675 1.00 87.25 183 GLU A C 1
ATOM 1435 O O . GLU A 1 183 ? 5.334 14.412 12.778 1.00 87.25 183 GLU A O 1
ATOM 1440 N N . GLU A 1 184 ? 6.779 15.838 11.847 1.00 89.25 184 GLU A N 1
ATOM 1441 C CA . GLU A 1 184 ? 5.757 16.467 10.995 1.00 89.25 184 GLU A CA 1
ATOM 1442 C C . GLU A 1 184 ? 5.165 15.470 10.000 1.00 89.25 184 GLU A C 1
ATOM 1444 O O . GLU A 1 184 ? 3.955 15.461 9.774 1.00 89.25 184 GLU A O 1
ATOM 1449 N N . LYS A 1 185 ? 6.014 14.606 9.435 1.00 88.31 185 LYS A N 1
ATOM 1450 C CA . LYS A 1 185 ? 5.587 13.561 8.506 1.00 88.31 185 LYS A CA 1
ATOM 1451 C C . LYS A 1 185 ? 4.685 12.537 9.187 1.00 88.31 185 LYS A C 1
ATOM 1453 O O . LYS A 1 185 ? 3.648 12.167 8.648 1.00 88.31 185 LYS A O 1
ATOM 1458 N N . ILE A 1 186 ? 5.056 12.088 10.385 1.00 91.50 186 ILE A N 1
ATOM 1459 C CA . ILE A 1 186 ? 4.246 11.120 11.130 1.00 91.50 186 ILE A CA 1
ATOM 1460 C C . ILE A 1 186 ? 2.942 11.737 11.634 1.00 91.50 186 ILE A C 1
ATOM 1462 O O . ILE A 1 186 ? 1.904 11.086 11.566 1.00 91.50 186 ILE A O 1
ATOM 1466 N N . ASN A 1 187 ? 2.961 12.986 12.096 1.00 92.75 187 ASN A N 1
ATOM 1467 C CA . ASN A 1 187 ? 1.743 13.667 12.526 1.00 92.75 187 ASN A CA 1
ATOM 1468 C C . ASN A 1 187 ? 0.748 13.823 11.370 1.00 92.75 187 ASN A C 1
ATOM 1470 O O . ASN A 1 187 ? -0.441 13.634 11.581 1.00 92.75 187 ASN A O 1
ATOM 1474 N N . GLU A 1 188 ? 1.216 14.086 10.149 1.00 92.75 188 GLU A N 1
ATOM 1475 C CA . GLU A 1 188 ? 0.352 14.108 8.964 1.00 92.75 188 GLU A CA 1
ATOM 1476 C C . GLU A 1 188 ? -0.305 12.748 8.690 1.00 92.75 188 GLU A C 1
ATOM 1478 O O . GLU A 1 188 ? -1.513 12.697 8.470 1.00 92.75 188 GLU A O 1
ATOM 1483 N N . VAL A 1 189 ? 0.449 11.644 8.783 1.00 94.25 189 VAL A N 1
ATOM 1484 C CA . VAL A 1 189 ? -0.113 10.282 8.679 1.00 94.25 189 VAL A CA 1
ATOM 1485 C C . VAL A 1 189 ? -1.199 10.063 9.727 1.00 94.25 189 VAL A C 1
ATOM 1487 O O . VAL A 1 189 ? -2.271 9.562 9.400 1.00 94.25 189 VAL A O 1
ATOM 1490 N N . LEU A 1 190 ? -0.928 10.430 10.984 1.00 95.56 190 LEU A N 1
ATOM 1491 C CA . LEU A 1 190 ? -1.868 10.251 12.090 1.00 95.56 190 LEU A CA 1
ATOM 1492 C C . LEU A 1 190 ? -3.142 11.072 11.896 1.00 95.56 190 LEU A C 1
ATOM 1494 O O . LEU A 1 190 ? -4.222 10.538 12.123 1.00 95.56 190 LEU A O 1
ATOM 1498 N N . THR A 1 191 ? -3.020 12.329 11.464 1.00 94.38 191 THR A N 1
ATOM 1499 C CA . THR A 1 191 ? -4.165 13.199 11.179 1.00 94.38 191 THR A CA 1
ATOM 1500 C C . THR A 1 191 ? -5.018 12.618 10.059 1.00 94.38 191 THR A C 1
ATOM 1502 O O . THR A 1 191 ? -6.200 12.378 10.266 1.00 94.38 191 THR A O 1
ATOM 1505 N N . ILE A 1 192 ? -4.413 12.292 8.910 1.00 92.81 192 ILE A N 1
ATOM 1506 C CA . ILE A 1 192 ? -5.147 11.737 7.764 1.00 92.81 192 ILE A CA 1
ATOM 1507 C C . ILE A 1 192 ? -5.808 10.407 8.134 1.00 92.81 192 ILE A C 1
ATOM 1509 O O . ILE A 1 192 ? -6.952 10.165 7.764 1.00 92.81 192 ILE A O 1
ATOM 1513 N N . LEU A 1 193 ? -5.112 9.536 8.871 1.00 94.88 193 LEU A N 1
ATOM 1514 C CA . LEU A 1 193 ? -5.682 8.264 9.301 1.00 94.88 193 LEU A CA 1
ATOM 1515 C C . LEU A 1 193 ? -6.816 8.457 10.313 1.00 94.88 193 LEU A C 1
ATOM 1517 O O . LEU A 1 193 ? -7.780 7.701 10.266 1.00 94.88 193 LEU A O 1
ATOM 1521 N N . ALA A 1 194 ? -6.715 9.429 11.224 1.00 93.56 194 ALA A N 1
ATOM 1522 C CA . ALA A 1 194 ? -7.781 9.734 12.176 1.00 93.56 194 ALA A CA 1
ATOM 1523 C C . ALA A 1 194 ? -9.025 10.250 11.448 1.00 93.56 194 ALA A C 1
ATOM 1525 O O . ALA A 1 194 ? -10.101 9.697 11.657 1.00 93.56 194 ALA A O 1
ATOM 1526 N N . ASP A 1 195 ? -8.853 11.199 10.525 1.00 91.06 195 ASP A N 1
ATOM 1527 C CA . ASP A 1 195 ? -9.935 11.729 9.693 1.00 91.06 195 ASP A CA 1
ATOM 1528 C C . ASP A 1 195 ? -10.578 10.602 8.865 1.00 91.06 195 ASP A C 1
ATOM 1530 O O . ASP A 1 195 ? -11.786 10.367 8.942 1.00 91.06 195 ASP A O 1
ATOM 1534 N N . PHE A 1 196 ? -9.761 9.799 8.171 1.00 87.19 196 PHE A N 1
ATOM 1535 C CA . PHE A 1 196 ? -10.213 8.621 7.422 1.00 87.19 196 PHE A CA 1
ATOM 1536 C C . PHE A 1 196 ? -10.990 7.634 8.304 1.00 87.19 196 PHE A C 1
ATOM 1538 O O . PHE A 1 196 ? -11.980 7.041 7.871 1.00 87.19 196 PHE A O 1
ATOM 1545 N N . ALA A 1 197 ? -10.533 7.439 9.542 1.00 89.44 197 ALA A N 1
ATOM 1546 C CA . ALA A 1 197 ? -11.136 6.539 10.509 1.00 89.44 197 ALA A CA 1
ATOM 1547 C C . ALA A 1 197 ? -12.357 7.134 11.222 1.00 89.44 197 ALA A C 1
ATOM 1549 O O . ALA A 1 197 ? -13.028 6.408 11.957 1.00 89.44 197 ALA A O 1
ATOM 1550 N N . GLU A 1 198 ? -12.693 8.403 11.016 1.00 84.69 198 GLU A N 1
ATOM 1551 C CA . GLU A 1 198 ? -13.932 9.026 11.490 1.00 84.69 198 GLU A CA 1
ATOM 1552 C C . GLU A 1 198 ? -14.985 9.135 10.386 1.00 84.69 198 GLU A C 1
ATOM 1554 O O . GLU A 1 198 ? -16.172 9.029 10.687 1.00 84.69 198 GLU A O 1
ATOM 1559 N N . GLU A 1 199 ? -14.574 9.219 9.119 1.00 74.12 199 GLU A N 1
ATOM 1560 C CA . GLU A 1 199 ? -15.492 9.231 7.980 1.00 74.12 199 GLU A CA 1
ATOM 1561 C C . GLU A 1 199 ? -16.444 8.013 7.989 1.00 74.12 199 GLU A C 1
ATOM 1563 O O . GLU A 1 199 ? -16.028 6.847 8.050 1.00 74.12 199 GLU A O 1
ATOM 1568 N N . GLU A 1 200 ? -17.753 8.284 7.907 1.00 55.66 200 GLU A N 1
ATOM 1569 C CA . GLU A 1 200 ? -18.761 7.310 7.478 1.00 55.66 200 GLU A CA 1
ATOM 1570 C C . GLU A 1 200 ? -18.680 7.204 5.955 1.00 55.66 200 GLU A C 1
ATOM 1572 O O . GLU A 1 200 ? -19.351 7.927 5.218 1.00 55.66 200 GLU A O 1
ATOM 1577 N N . LYS A 1 201 ? -17.789 6.347 5.458 1.00 52.38 201 LYS A N 1
ATOM 1578 C CA . LYS A 1 201 ? -17.626 6.180 4.015 1.00 52.38 201 L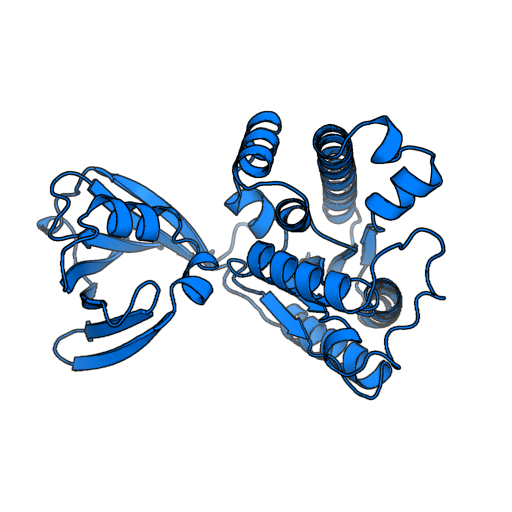YS A CA 1
ATOM 1579 C C . LYS A 1 201 ? -18.776 5.340 3.456 1.00 52.38 201 LYS A C 1
ATOM 1581 O O . LYS A 1 201 ? -18.945 4.203 3.900 1.00 52.38 201 LYS A O 1
ATOM 1586 N N . PRO A 1 202 ? -19.524 5.814 2.442 1.00 46.06 202 PRO A N 1
ATOM 1587 C CA . PRO A 1 202 ? -20.156 4.887 1.521 1.00 46.06 202 PRO A CA 1
ATOM 1588 C C . PRO A 1 202 ? -19.022 4.155 0.795 1.00 46.06 202 PRO A C 1
ATOM 1590 O O . PRO A 1 202 ? -18.210 4.786 0.117 1.00 46.06 202 PRO A O 1
ATOM 1593 N N . PHE A 1 203 ? -18.921 2.839 0.971 1.00 45.94 203 PHE A N 1
ATOM 1594 C CA . PHE A 1 203 ? -17.994 2.031 0.183 1.00 45.94 203 PHE A CA 1
ATOM 1595 C C . PHE A 1 203 ?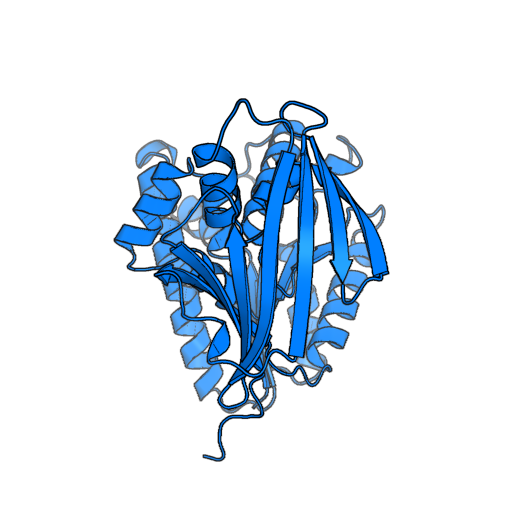 -18.344 2.221 -1.296 1.00 45.94 203 PHE A C 1
ATOM 1597 O O . PHE A 1 203 ? -19.463 1.916 -1.702 1.00 45.94 203 PHE A O 1
ATOM 1604 N N . LEU A 1 204 ? -17.408 2.767 -2.074 1.00 48.28 204 LEU A N 1
ATOM 1605 C CA . LEU A 1 204 ? -17.491 2.880 -3.527 1.00 48.28 204 LEU A CA 1
ATOM 1606 C C . LEU A 1 204 ? -16.552 1.833 -4.122 1.00 48.28 204 LEU A C 1
ATOM 1608 O O . LEU A 1 204 ? -15.353 2.067 -4.261 1.00 48.28 204 LEU A O 1
ATOM 1612 N N . TYR A 1 205 ? -17.092 0.659 -4.438 1.00 54.78 205 TYR A N 1
ATOM 1613 C CA . TYR A 1 205 ? -16.363 -0.330 -5.228 1.00 54.78 205 TYR A CA 1
ATOM 1614 C C . TYR A 1 205 ? -16.528 0.015 -6.701 1.00 54.78 205 TYR A C 1
ATOM 1616 O O . TYR A 1 205 ? -17.650 0.032 -7.196 1.00 54.78 205 TYR A O 1
ATOM 1624 N N . GLN A 1 206 ? -15.421 0.254 -7.404 1.00 56.41 206 GLN A N 1
ATOM 1625 C CA . GLN A 1 206 ? -15.415 0.361 -8.861 1.00 56.41 206 GLN A CA 1
ATOM 1626 C C . GLN A 1 206 ? -14.874 -0.937 -9.460 1.00 56.41 206 GLN A C 1
ATOM 1628 O O . GLN A 1 206 ? -13.699 -1.261 -9.297 1.00 56.41 206 GLN A O 1
ATOM 1633 N N . SER A 1 207 ? -15.728 -1.688 -10.151 1.00 58.84 207 SER A N 1
ATOM 1634 C CA . SER A 1 207 ? -15.325 -2.884 -10.901 1.00 58.84 207 SER A CA 1
ATOM 1635 C C . SER A 1 207 ? -15.368 -2.592 -12.394 1.00 58.84 207 SER A C 1
ATOM 1637 O O . SER A 1 207 ? -16.365 -2.066 -12.877 1.00 58.84 207 SER A O 1
ATOM 1639 N N . LYS A 1 208 ? -14.303 -2.924 -13.129 1.00 63.16 208 LYS A N 1
ATOM 1640 C CA . LYS A 1 208 ? -14.221 -2.733 -14.584 1.00 63.16 208 LYS A CA 1
ATOM 1641 C C . LYS A 1 208 ? -14.226 -4.074 -15.306 1.00 63.16 208 LYS A C 1
ATOM 1643 O O . LYS A 1 208 ? -13.517 -4.992 -14.906 1.00 63.16 208 LYS A O 1
ATOM 1648 N N . TYR A 1 209 ? -14.989 -4.157 -16.387 1.00 60.84 209 TYR A N 1
ATOM 1649 C CA . TYR A 1 209 ? -15.170 -5.356 -17.195 1.00 60.84 209 TYR A CA 1
ATOM 1650 C C . TYR A 1 209 ? -15.074 -5.006 -18.678 1.00 60.84 209 TYR A C 1
ATOM 1652 O O . TYR A 1 209 ? -15.593 -3.978 -19.110 1.00 60.84 209 TYR A O 1
ATOM 1660 N N . ILE A 1 210 ? -14.467 -5.888 -19.474 1.00 65.38 210 ILE A N 1
ATOM 1661 C CA . ILE A 1 210 ? -14.652 -5.877 -20.928 1.00 65.38 210 ILE A CA 1
ATOM 1662 C C . ILE A 1 210 ? -15.912 -6.688 -21.216 1.00 65.38 210 ILE A C 1
ATOM 1664 O O . ILE A 1 210 ? -15.973 -7.874 -20.895 1.00 65.38 210 ILE A O 1
ATOM 1668 N N . VAL A 1 211 ? -16.912 -6.045 -21.807 1.00 67.12 211 VAL A N 1
ATOM 1669 C CA . VAL A 1 211 ? -18.190 -6.668 -22.168 1.00 67.12 211 VAL A CA 1
ATOM 1670 C C . VAL A 1 211 ? -18.383 -6.645 -23.678 1.00 67.12 211 VAL A C 1
ATOM 1672 O O . VAL A 1 211 ? -17.817 -5.797 -24.374 1.00 67.12 211 VAL A O 1
ATOM 1675 N N . GLU A 1 212 ? -19.190 -7.570 -24.198 1.00 76.00 212 GLU A N 1
ATOM 1676 C CA . GLU A 1 212 ? -19.721 -7.439 -25.558 1.00 76.00 212 GLU A CA 1
ATOM 1677 C C . GLU A 1 212 ? -20.553 -6.160 -25.663 1.00 76.00 212 GLU A C 1
ATOM 1679 O O . GLU A 1 212 ? -21.184 -5.752 -24.687 1.00 76.00 212 GLU A O 1
ATOM 1684 N N . TYR A 1 213 ? -20.532 -5.522 -26.836 1.00 80.19 213 TYR A N 1
ATOM 1685 C CA . TYR A 1 213 ? -21.214 -4.248 -27.057 1.00 80.19 213 TYR A CA 1
ATOM 1686 C C . TYR A 1 213 ? -22.702 -4.352 -26.666 1.00 80.19 213 TYR A C 1
ATOM 1688 O O . TYR A 1 213 ? -23.458 -5.063 -27.338 1.00 80.19 213 TYR A O 1
ATOM 1696 N N . PRO A 1 214 ? -23.142 -3.660 -25.601 1.00 76.56 214 PRO A N 1
ATOM 1697 C CA . PRO A 1 214 ? -24.514 -3.753 -25.138 1.00 76.56 214 PRO A CA 1
ATOM 1698 C C . PRO A 1 214 ? -25.421 -2.837 -25.961 1.00 76.56 214 PRO A C 1
ATOM 1700 O O . PRO A 1 21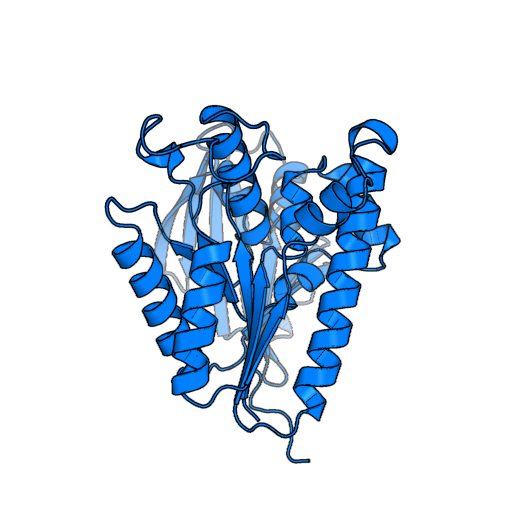4 ? -24.995 -1.811 -26.486 1.00 76.56 214 PRO A O 1
ATOM 1703 N N . ASP A 1 215 ? -26.694 -3.206 -26.070 1.00 83.69 215 ASP A N 1
ATOM 1704 C CA . ASP A 1 215 ? -27.707 -2.396 -26.748 1.00 83.69 215 ASP A CA 1
ATOM 1705 C C . ASP A 1 215 ? -28.083 -1.191 -25.875 1.00 83.69 215 ASP A C 1
ATOM 1707 O O . ASP A 1 215 ? -28.912 -1.293 -24.971 1.00 83.69 215 ASP A O 1
ATOM 1711 N N . ILE A 1 216 ? -27.396 -0.072 -26.109 1.00 83.25 216 ILE A N 1
ATOM 1712 C CA . ILE A 1 216 ? -27.414 1.120 -25.249 1.00 83.25 216 ILE A CA 1
ATOM 1713 C C . ILE A 1 216 ? -28.804 1.756 -25.184 1.00 83.25 216 ILE A C 1
ATOM 1715 O O . ILE A 1 216 ? -29.191 2.276 -24.140 1.00 83.25 216 ILE A O 1
ATOM 1719 N N . ASP A 1 217 ? -29.583 1.645 -26.262 1.00 83.62 217 ASP A N 1
ATOM 1720 C CA . ASP A 1 217 ? -30.933 2.211 -26.365 1.00 83.62 217 ASP A CA 1
ATOM 1721 C C . ASP A 1 217 ? -31.932 1.557 -25.391 1.00 83.62 217 ASP A C 1
ATOM 1723 O O . ASP A 1 217 ? -33.048 2.047 -25.216 1.00 83.62 217 ASP A O 1
ATOM 1727 N N . LYS A 1 218 ? -31.547 0.450 -24.740 1.00 85.56 218 LYS A N 1
ATOM 1728 C CA . LYS A 1 218 ? -32.354 -0.220 -23.712 1.00 85.56 218 LYS A CA 1
ATOM 1729 C C . LYS A 1 218 ? -32.221 0.384 -22.313 1.00 85.56 218 LYS A C 1
ATOM 1731 O O . LYS A 1 218 ? -32.990 -0.012 -21.439 1.00 85.56 218 LYS A O 1
ATOM 1736 N N . PHE A 1 219 ? -31.271 1.288 -22.082 1.00 84.75 219 PHE A N 1
ATOM 1737 C CA . PHE A 1 219 ? -31.018 1.873 -20.764 1.00 84.75 219 PHE A CA 1
ATOM 1738 C C . PHE A 1 219 ? -31.503 3.323 -20.698 1.00 84.75 219 PHE A C 1
ATOM 1740 O O . PHE A 1 219 ? -31.396 4.071 -21.670 1.00 84.75 219 PHE A O 1
ATOM 1747 N N . ASP A 1 220 ? -32.020 3.729 -19.537 1.00 86.44 220 ASP A N 1
ATOM 1748 C CA . ASP A 1 220 ? -32.355 5.130 -19.275 1.00 86.44 220 ASP A CA 1
ATOM 1749 C C . ASP A 1 220 ? -31.071 5.882 -18.907 1.00 86.44 220 ASP A C 1
ATOM 1751 O O . ASP A 1 220 ? -30.518 5.707 -17.823 1.00 86.44 220 ASP A O 1
ATOM 1755 N N . ILE A 1 221 ? -30.522 6.631 -19.863 1.00 87.88 221 ILE A N 1
ATOM 1756 C CA . ILE A 1 221 ? -29.192 7.230 -19.733 1.00 87.88 221 ILE A CA 1
ATOM 1757 C C . ILE A 1 221 ? -29.259 8.525 -18.919 1.00 87.88 221 ILE A C 1
ATOM 1759 O O . ILE A 1 221 ? -29.732 9.553 -19.407 1.00 87.88 221 ILE A O 1
ATOM 1763 N N . ASP A 1 222 ? -28.675 8.499 -17.722 1.00 82.31 222 ASP A N 1
ATOM 1764 C CA . ASP A 1 222 ? -28.539 9.662 -16.838 1.00 82.31 222 ASP A CA 1
ATOM 1765 C C . ASP A 1 222 ? -27.499 10.663 -17.361 1.00 82.31 222 ASP A C 1
ATOM 1767 O O . ASP A 1 222 ? -27.664 11.887 -17.283 1.00 82.31 222 ASP A O 1
ATOM 1771 N N . LEU A 1 223 ? -26.385 10.140 -17.883 1.00 81.94 223 LEU A N 1
ATOM 1772 C CA . LEU A 1 223 ? -25.240 10.939 -18.293 1.00 81.94 223 LEU A CA 1
ATOM 1773 C C . LEU A 1 223 ? -24.635 10.427 -19.594 1.00 81.94 223 LEU A C 1
ATOM 1775 O O . LEU A 1 223 ? -24.251 9.267 -19.714 1.00 81.94 223 LEU A O 1
ATOM 1779 N N . ARG A 1 224 ? -24.439 11.338 -20.549 1.00 86.31 224 ARG A N 1
ATOM 1780 C CA . ARG A 1 224 ? -23.670 11.063 -21.762 1.00 86.31 224 ARG A CA 1
ATOM 1781 C C . ARG A 1 224 ? -22.452 11.973 -21.836 1.00 86.31 224 ARG A C 1
ATOM 1783 O O . ARG A 1 224 ? -22.573 13.202 -21.857 1.00 86.31 224 ARG A O 1
ATOM 1790 N N . THR A 1 225 ? -21.276 11.356 -21.903 1.00 80.62 225 THR A N 1
ATOM 1791 C CA . THR A 1 225 ? -19.997 12.060 -22.032 1.00 80.62 225 THR A CA 1
ATOM 1792 C C . THR A 1 225 ? -19.276 11.616 -23.293 1.00 80.62 225 THR A C 1
ATOM 1794 O O . THR A 1 225 ? -18.901 10.457 -23.429 1.00 80.62 225 THR A O 1
ATOM 1797 N N . GLU A 1 226 ? -19.036 12.551 -24.205 1.00 83.69 226 GLU A N 1
ATOM 1798 C CA . GLU A 1 226 ? -18.205 12.319 -25.386 1.00 83.69 226 GLU A CA 1
ATOM 1799 C C . GLU A 1 226 ? -16.762 12.710 -25.063 1.00 83.69 226 GLU A C 1
ATOM 1801 O O . GLU A 1 226 ? -16.497 13.830 -24.614 1.00 83.69 226 GLU A O 1
ATOM 1806 N N . LYS A 1 227 ? -15.820 11.799 -25.289 1.00 80.31 227 LYS A N 1
ATOM 1807 C CA . LYS A 1 227 ? -14.392 12.014 -25.063 1.00 80.31 227 LYS A CA 1
ATOM 1808 C C . LYS A 1 227 ? -13.660 11.993 -26.398 1.00 80.31 227 LYS A C 1
ATOM 1810 O O . LYS A 1 227 ? -13.828 11.091 -27.211 1.00 80.31 227 LYS A O 1
ATOM 1815 N N . GLU A 1 228 ? -12.814 12.988 -26.617 1.00 74.94 228 GLU A N 1
ATOM 1816 C CA . GLU A 1 228 ? -11.931 13.071 -27.776 1.00 74.94 228 GLU A CA 1
ATOM 1817 C C . GLU A 1 228 ? -10.485 13.181 -27.292 1.00 74.94 228 GLU A C 1
ATOM 1819 O O . GLU A 1 228 ? -10.109 14.159 -26.643 1.00 74.94 228 GLU A O 1
ATOM 1824 N N . PHE A 1 229 ? -9.668 12.192 -27.632 1.00 72.00 229 PHE A N 1
ATOM 1825 C CA . PHE A 1 229 ? -8.253 12.124 -27.298 1.00 72.00 229 PHE A CA 1
ATOM 1826 C C . PHE A 1 229 ? -7.424 12.518 -28.516 1.00 72.00 229 PHE A C 1
ATOM 1828 O O . PHE A 1 229 ? -7.528 11.906 -29.578 1.00 72.00 229 PHE A O 1
ATOM 1835 N N . TYR A 1 230 ? -6.574 13.524 -28.360 1.00 68.56 230 TYR A N 1
ATOM 1836 C CA . TYR A 1 230 ? -5.689 14.041 -29.396 1.00 68.56 230 TYR A CA 1
ATOM 1837 C C . TYR A 1 230 ? -4.251 13.710 -29.041 1.00 68.56 230 TYR A C 1
ATOM 1839 O O . TYR A 1 230 ? -3.759 14.162 -28.009 1.00 68.56 230 TYR A O 1
ATOM 1847 N N . LYS A 1 231 ? -3.559 12.954 -29.893 1.00 67.94 231 LYS A N 1
ATOM 1848 C CA . LYS A 1 231 ? -2.158 12.600 -29.655 1.00 67.94 231 LYS A CA 1
ATOM 1849 C C . LYS A 1 231 ? -1.269 13.829 -29.863 1.00 67.94 231 LYS A C 1
ATOM 1851 O O . LYS A 1 231 ? -1.188 14.357 -30.970 1.00 67.94 231 LYS A O 1
ATOM 1856 N N . LEU A 1 232 ? -0.612 14.279 -28.796 1.00 62.78 232 LEU A N 1
ATOM 1857 C CA . LEU A 1 232 ? 0.301 15.429 -28.788 1.00 62.78 232 LEU A CA 1
ATOM 1858 C C . LEU A 1 232 ? 1.778 15.013 -28.860 1.00 62.78 232 LEU A C 1
ATOM 1860 O O . LEU A 1 232 ? 2.625 15.818 -29.234 1.00 62.78 232 LEU A O 1
ATOM 1864 N N . GLY A 1 233 ? 2.088 13.764 -28.514 1.00 64.56 233 GLY A N 1
ATOM 1865 C CA . GLY A 1 233 ? 3.434 13.195 -28.543 1.00 64.56 233 GLY A CA 1
ATOM 1866 C C . GLY A 1 233 ? 3.405 11.672 -28.383 1.00 64.56 233 GLY A C 1
ATOM 1867 O O . GLY A 1 233 ? 2.321 11.087 -28.410 1.00 64.56 233 GLY A O 1
ATOM 1868 N N . PRO A 1 234 ? 4.567 11.013 -28.222 1.00 61.19 234 PRO A N 1
ATOM 1869 C CA . PRO A 1 234 ? 4.640 9.568 -27.996 1.00 61.19 234 PRO A CA 1
ATOM 1870 C C . PRO A 1 234 ? 3.773 9.120 -26.815 1.00 61.19 234 PRO A C 1
ATOM 1872 O O . PRO A 1 234 ? 3.034 8.152 -26.948 1.00 61.19 234 PRO A O 1
ATOM 1875 N N . GLU A 1 235 ? 3.793 9.908 -25.736 1.00 61.34 235 GLU A N 1
ATOM 1876 C CA . GLU A 1 235 ? 3.182 9.596 -24.441 1.00 61.34 235 GLU A CA 1
ATOM 1877 C C . GLU A 1 235 ? 2.292 10.741 -23.923 1.00 61.34 235 GLU A C 1
ATOM 1879 O O . GLU A 1 235 ? 2.004 10.816 -22.745 1.00 61.34 235 GLU A O 1
ATOM 1884 N N . LYS A 1 236 ? 1.840 11.680 -24.763 1.00 61.88 236 LYS A N 1
ATOM 1885 C CA . LYS A 1 236 ? 0.996 12.806 -24.309 1.00 61.88 236 LYS A CA 1
ATOM 1886 C C . LYS A 1 236 ? -0.248 12.960 -25.159 1.00 61.88 236 LYS A C 1
ATOM 1888 O O . LYS A 1 236 ? -0.166 12.928 -26.388 1.00 61.88 236 LYS A O 1
ATOM 1893 N N . TYR A 1 237 ? -1.377 13.196 -24.500 1.00 65.88 237 TYR A N 1
ATOM 1894 C CA . TYR A 1 237 ? -2.687 13.346 -25.118 1.00 65.88 237 TYR A CA 1
ATOM 1895 C C . TYR A 1 237 ? -3.402 14.579 -24.567 1.00 65.88 237 TYR A C 1
ATOM 1897 O O . TYR A 1 237 ? -3.360 14.849 -23.373 1.00 65.88 237 TYR A O 1
ATOM 1905 N N . ALA A 1 238 ? -4.093 15.325 -25.424 1.00 66.56 238 ALA A N 1
ATOM 1906 C CA . ALA A 1 238 ? -5.136 16.241 -24.975 1.00 66.56 238 ALA A CA 1
ATOM 1907 C C . ALA A 1 238 ? -6.464 15.487 -24.959 1.00 66.56 238 ALA A C 1
ATOM 1909 O O . ALA A 1 238 ? -6.887 14.967 -25.989 1.00 66.56 238 ALA A O 1
ATOM 1910 N N . LEU A 1 239 ? -7.125 15.451 -23.809 1.00 72.06 239 LEU A N 1
ATOM 1911 C CA . LEU A 1 239 ? -8.495 14.982 -23.670 1.00 72.06 239 LEU A CA 1
ATOM 1912 C C . LEU A 1 239 ? -9.436 16.182 -23.724 1.00 72.06 239 LEU A C 1
ATOM 1914 O O . LEU A 1 239 ? -9.313 17.131 -22.950 1.00 72.06 239 LEU A O 1
ATOM 1918 N N . LYS A 1 240 ? -10.414 16.115 -24.616 1.00 74.56 240 LYS A N 1
ATOM 1919 C CA . LYS A 1 240 ? -11.582 16.985 -24.622 1.00 74.56 240 LYS A CA 1
ATOM 1920 C C . LYS A 1 240 ? -12.794 16.161 -24.204 1.00 74.56 240 LYS A C 1
ATOM 1922 O O . LYS A 1 240 ? -13.131 15.192 -24.872 1.00 74.56 240 LYS A O 1
ATOM 1927 N N . GLU A 1 241 ? -13.458 16.573 -23.133 1.00 73.56 241 GLU A N 1
ATOM 1928 C CA . GLU A 1 241 ? -14.693 15.963 -22.637 1.00 73.56 241 GLU A CA 1
ATOM 1929 C C . GLU A 1 241 ? -15.866 16.889 -22.953 1.00 73.56 241 GLU A C 1
ATOM 1931 O O . GLU A 1 241 ? -15.831 18.076 -22.619 1.00 73.56 241 GLU A O 1
ATOM 1936 N N . THR A 1 242 ? -16.913 16.358 -23.571 1.00 78.19 242 THR A N 1
ATOM 1937 C CA . THR A 1 242 ? -18.180 17.056 -23.785 1.00 78.19 242 THR A CA 1
ATOM 1938 C C . THR A 1 242 ? -19.257 16.346 -22.979 1.00 78.19 242 THR A C 1
ATOM 1940 O O . THR A 1 242 ? -19.678 15.251 -23.332 1.00 78.19 242 THR A O 1
ATOM 1943 N N . VAL A 1 243 ? -19.694 16.972 -21.889 1.00 75.94 243 VAL A N 1
ATOM 1944 C CA . VAL A 1 243 ? -20.736 16.447 -20.996 1.00 75.94 243 VAL A CA 1
ATOM 1945 C C . VAL A 1 243 ? -21.993 17.273 -21.205 1.00 75.94 243 VAL A C 1
ATOM 1947 O O . VAL A 1 243 ? -21.974 18.476 -20.931 1.00 75.94 243 VAL A O 1
ATOM 1950 N N . ASN A 1 244 ? -23.067 16.669 -21.720 1.00 74.56 244 ASN A N 1
ATOM 1951 C CA . ASN A 1 244 ? -24.340 17.358 -21.991 1.00 74.56 244 ASN A CA 1
ATOM 1952 C C . ASN A 1 244 ? -24.148 18.727 -22.693 1.00 74.56 244 ASN A C 1
ATOM 1954 O O . ASN A 1 244 ? -24.727 19.743 -22.309 1.00 74.56 244 ASN A O 1
ATOM 1958 N N . GLY A 1 245 ? -23.250 18.780 -23.686 1.00 70.06 245 GLY A N 1
ATOM 1959 C CA . GLY A 1 245 ? -22.927 19.982 -24.470 1.00 70.06 245 GLY A CA 1
ATOM 1960 C C . GLY A 1 245 ? -21.888 20.941 -23.862 1.00 70.06 245 GLY A C 1
ATOM 1961 O O . GLY A 1 245 ? -21.390 21.819 -24.571 1.00 70.06 245 GLY A O 1
ATOM 1962 N N . LYS A 1 246 ? -21.493 20.776 -22.592 1.00 67.00 246 LYS A N 1
ATOM 1963 C CA . LYS A 1 246 ? -20.426 21.571 -21.954 1.00 67.00 246 LYS A CA 1
ATOM 1964 C C . LYS A 1 246 ? -19.060 20.930 -22.180 1.00 67.00 246 LYS A C 1
ATOM 1966 O O . LYS A 1 246 ? -18.877 19.746 -21.919 1.00 67.00 246 LYS A O 1
ATOM 1971 N N . LYS A 1 247 ? -18.090 21.731 -22.629 1.00 72.62 247 LYS A N 1
ATOM 1972 C CA . LYS A 1 247 ? -16.743 21.266 -22.994 1.00 72.62 247 LYS A CA 1
ATOM 1973 C C . LYS A 1 247 ? -15.737 21.518 -21.873 1.00 72.62 247 LYS A C 1
ATOM 1975 O O . LYS A 1 247 ? -15.685 22.620 -21.330 1.00 72.62 247 LYS A O 1
ATOM 1980 N N . ARG A 1 248 ? -14.905 20.520 -21.582 1.00 66.44 248 ARG A N 1
ATOM 1981 C CA . ARG A 1 248 ? -13.733 20.594 -20.700 1.00 66.44 248 ARG A CA 1
ATOM 1982 C C . ARG A 1 248 ? -12.514 20.035 -21.428 1.00 66.44 248 ARG A C 1
ATOM 1984 O O . ARG A 1 248 ? -12.655 19.162 -22.279 1.00 66.44 248 ARG A O 1
ATOM 1991 N N . TYR A 1 249 ? -11.332 20.548 -21.102 1.00 64.81 249 TYR A N 1
ATOM 1992 C CA . TYR A 1 249 ? -10.068 20.143 -21.719 1.00 64.81 249 TYR A CA 1
ATOM 1993 C C . TYR A 1 249 ? -9.060 19.783 -20.628 1.00 64.81 249 TYR A C 1
ATOM 1995 O O . TYR A 1 249 ? -8.966 20.490 -19.626 1.00 64.81 249 TYR A O 1
ATOM 2003 N N . LYS A 1 250 ? -8.321 18.693 -20.827 1.00 66.19 250 LYS A N 1
ATOM 2004 C CA . LYS A 1 250 ? -7.288 18.172 -19.925 1.00 66.19 250 LYS A CA 1
ATOM 2005 C C . LYS A 1 250 ? -6.092 17.688 -20.743 1.00 66.19 250 LYS A C 1
ATOM 2007 O O . LYS A 1 250 ? -6.255 17.280 -21.891 1.00 66.19 250 LYS A O 1
ATOM 2012 N N . ILE A 1 251 ? -4.902 17.714 -20.154 1.00 61.09 251 ILE A N 1
ATOM 2013 C CA . ILE A 1 251 ? -3.718 17.043 -20.703 1.00 61.09 251 ILE A CA 1
ATOM 2014 C C . ILE A 1 251 ? -3.505 15.763 -19.901 1.00 61.09 251 ILE A C 1
ATOM 2016 O O . ILE A 1 251 ? -3.621 15.785 -18.682 1.00 61.09 251 ILE A O 1
ATOM 2020 N N . ILE A 1 252 ? -3.241 14.666 -20.601 1.00 60.25 252 ILE A N 1
ATOM 2021 C CA . ILE A 1 252 ? -2.987 13.342 -20.040 1.00 60.25 252 ILE A CA 1
ATOM 2022 C C . ILE A 1 252 ? -1.601 12.910 -20.503 1.00 60.25 252 ILE A C 1
ATOM 2024 O O . ILE A 1 252 ? -1.339 12.853 -21.709 1.00 60.25 252 ILE A O 1
ATOM 2028 N N . ASP A 1 253 ? -0.724 12.601 -19.557 1.00 56.25 253 ASP A N 1
ATOM 2029 C CA . ASP A 1 253 ? 0.539 11.923 -19.823 1.00 56.25 253 ASP A CA 1
ATOM 2030 C C . ASP A 1 253 ? 0.312 10.407 -19.699 1.00 56.25 253 ASP A C 1
ATOM 2032 O O . ASP A 1 253 ? -0.232 9.933 -18.705 1.00 56.25 253 ASP A O 1
ATOM 2036 N N . GLN A 1 254 ? 0.669 9.630 -20.722 1.00 51.84 254 GLN A N 1
ATOM 2037 C CA . GLN A 1 254 ? 0.559 8.173 -20.716 1.00 51.84 254 GLN A CA 1
ATOM 2038 C C . GLN A 1 254 ? 1.359 7.574 -19.571 1.00 51.84 254 GLN A C 1
ATOM 2040 O O . GLN A 1 254 ? 0.898 6.592 -18.999 1.00 51.84 254 GLN A O 1
ATOM 2045 N N . ASN A 1 255 ? 2.489 8.183 -19.199 1.00 46.81 255 ASN A N 1
ATOM 2046 C CA . ASN A 1 255 ? 3.262 7.725 -18.055 1.00 46.81 255 ASN A CA 1
ATOM 2047 C C . ASN A 1 255 ? 2.486 7.892 -16.751 1.00 46.81 255 ASN A C 1
ATOM 2049 O O . ASN A 1 255 ? 2.629 7.040 -15.896 1.00 46.81 255 ASN A O 1
ATOM 2053 N N . GLU A 1 256 ? 1.619 8.901 -16.617 1.00 39.66 256 GLU A N 1
ATOM 2054 C CA . GLU A 1 256 ? 0.701 9.054 -15.475 1.00 39.66 256 GLU A CA 1
ATOM 2055 C C . GLU A 1 256 ? -0.575 8.198 -15.623 1.00 39.66 256 GLU A C 1
ATOM 2057 O O . GLU A 1 256 ? -1.223 7.859 -14.637 1.00 39.66 256 GLU A O 1
ATOM 2062 N N . ALA A 1 257 ? -0.940 7.806 -16.849 1.00 37.66 257 ALA A N 1
ATOM 2063 C CA . ALA A 1 257 ? -2.132 7.007 -17.144 1.00 37.66 257 ALA A CA 1
ATOM 2064 C C . ALA A 1 257 ? -1.933 5.486 -16.990 1.00 37.66 257 ALA A C 1
ATOM 2066 O O . ALA A 1 257 ? -2.924 4.765 -16.860 1.00 37.66 257 ALA A O 1
ATOM 2067 N N . TYR A 1 258 ? -0.685 4.994 -16.962 1.00 34.50 258 TYR A N 1
ATOM 2068 C CA . TYR A 1 258 ? -0.337 3.599 -16.620 1.00 34.50 258 TYR A CA 1
ATOM 2069 C C . TYR A 1 258 ? -0.692 3.215 -15.170 1.00 34.50 258 TYR A C 1
ATOM 2071 O O . TYR A 1 258 ? -0.615 2.044 -14.800 1.00 34.50 258 TYR A O 1
ATOM 2079 N N . TYR A 1 259 ? -1.091 4.204 -14.372 1.00 35.06 259 TYR A N 1
ATOM 2080 C CA . TYR A 1 259 ? -1.356 4.134 -12.937 1.00 35.06 259 TYR A CA 1
ATOM 2081 C C . TYR A 1 259 ? -2.835 4.201 -12.573 1.00 35.06 259 TYR A C 1
ATOM 2083 O O . TYR A 1 259 ? -3.176 4.066 -11.405 1.00 35.06 259 TYR A O 1
ATOM 2091 N N . CYS A 1 260 ? -3.689 4.396 -13.579 1.00 33.00 260 CYS A N 1
ATOM 2092 C CA . CYS A 1 260 ? -5.129 4.211 -13.489 1.00 33.00 260 CYS A CA 1
ATOM 2093 C C . CYS A 1 260 ? -5.499 2.799 -13.984 1.00 33.00 260 CYS A C 1
ATOM 2095 O O . CYS A 1 260 ? -4.775 2.221 -14.796 1.00 33.00 260 CYS A O 1
ATOM 2097 N N . SER A 1 261 ? -6.670 2.293 -13.577 1.00 40.59 261 SER A N 1
ATOM 2098 C CA . SER A 1 261 ? -7.234 0.948 -13.777 1.00 40.59 261 SER A CA 1
ATOM 2099 C C . SER A 1 261 ? -7.712 0.774 -15.215 1.00 40.59 261 SER A C 1
ATOM 2101 O O . SER A 1 261 ? -8.835 0.399 -15.528 1.00 40.59 261 SER A O 1
ATOM 2103 N N . ASN A 1 262 ? -6.821 1.152 -16.109 1.00 46.91 262 ASN A N 1
ATOM 2104 C CA . ASN A 1 262 ? -6.990 1.499 -17.495 1.00 46.91 262 ASN A CA 1
ATOM 2105 C C . ASN A 1 262 ? -5.978 0.705 -18.325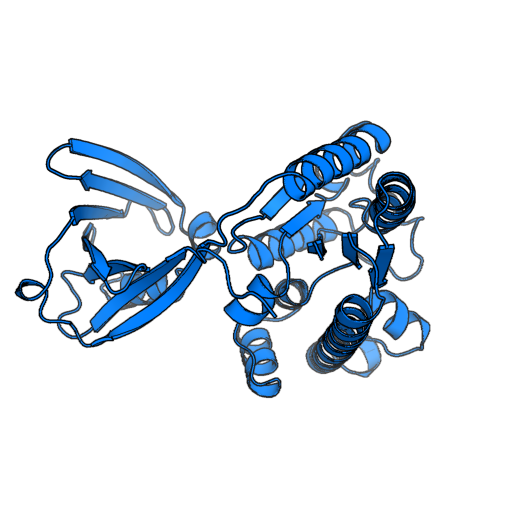 1.00 46.91 262 ASN A C 1
ATOM 2107 O O . ASN A 1 262 ? -5.721 1.062 -19.466 1.00 46.91 262 ASN A O 1
ATOM 2111 N N . VAL A 1 263 ? -5.409 -0.382 -17.788 1.00 43.38 263 VAL A N 1
ATOM 2112 C CA . VAL A 1 263 ? -4.593 -1.328 -18.566 1.00 43.38 263 VAL A CA 1
ATOM 2113 C C . VAL A 1 263 ? -5.391 -1.831 -19.774 1.00 43.38 263 VAL A C 1
ATOM 2115 O O . VAL A 1 263 ? -4.836 -1.932 -20.867 1.00 43.38 263 VAL A O 1
ATOM 2118 N N . ASP A 1 264 ? -6.703 -2.032 -19.617 1.00 47.84 264 ASP A N 1
ATOM 2119 C CA . ASP A 1 264 ? -7.600 -2.343 -20.731 1.00 47.84 264 ASP A CA 1
ATOM 2120 C C . ASP A 1 264 ? -7.850 -1.113 -21.615 1.00 47.84 264 ASP A C 1
ATOM 2122 O O . ASP A 1 264 ? -7.708 -1.213 -22.824 1.00 47.84 264 ASP A O 1
ATOM 2126 N N . LEU A 1 265 ? -8.077 0.080 -21.048 1.00 46.41 265 LEU A N 1
ATOM 2127 C CA . LEU A 1 265 ? -8.214 1.350 -21.789 1.00 46.41 265 LEU A CA 1
ATOM 2128 C C . LEU A 1 265 ? -7.002 1.641 -22.697 1.00 46.41 265 LEU A C 1
ATOM 2130 O O . LEU A 1 265 ? -7.152 2.049 -23.844 1.00 46.41 265 LEU A O 1
ATOM 2134 N N . LEU A 1 266 ? -5.787 1.425 -22.190 1.00 48.00 266 LEU A N 1
ATOM 2135 C CA . LEU A 1 266 ? -4.529 1.678 -22.888 1.00 48.00 266 LEU A CA 1
ATOM 2136 C C . LEU A 1 266 ? -4.219 0.582 -23.907 1.00 48.00 266 LEU A C 1
ATOM 2138 O O . LEU A 1 266 ? -3.688 0.912 -24.963 1.00 48.00 266 LEU A O 1
ATOM 2142 N N . LYS A 1 267 ? -4.606 -0.680 -23.663 1.00 49.44 267 LYS A N 1
ATOM 2143 C CA . LYS A 1 267 ? -4.600 -1.731 -24.697 1.00 49.44 267 LYS A CA 1
ATOM 2144 C C . LYS A 1 267 ? -5.598 -1.423 -25.808 1.00 49.44 267 LYS A C 1
ATOM 2146 O O . LYS A 1 267 ? -5.221 -1.462 -26.969 1.00 49.44 267 LYS A O 1
ATOM 2151 N N . LEU A 1 268 ? -6.814 -1.004 -25.470 1.00 49.03 268 LEU A N 1
ATOM 2152 C CA . LEU A 1 268 ? -7.854 -0.593 -26.418 1.00 49.03 268 LEU A CA 1
ATOM 2153 C C . LEU A 1 268 ? -7.420 0.623 -27.259 1.00 49.03 268 LEU A C 1
ATOM 2155 O O . LEU A 1 268 ? -7.693 0.682 -28.459 1.00 49.03 268 LEU A O 1
ATOM 2159 N N . ILE A 1 269 ? -6.703 1.576 -26.652 1.00 49.03 269 ILE A N 1
ATOM 2160 C CA . ILE A 1 269 ? -6.081 2.734 -27.316 1.00 49.03 269 ILE A CA 1
ATOM 2161 C C . ILE A 1 269 ? -4.873 2.316 -28.177 1.00 49.03 269 ILE A C 1
ATOM 2163 O O . ILE A 1 269 ? -4.704 2.837 -29.280 1.00 49.03 269 ILE A O 1
ATOM 2167 N N . ALA A 1 270 ? -4.043 1.375 -27.713 1.00 48.59 270 ALA A N 1
ATOM 2168 C CA . ALA A 1 270 ? -2.841 0.907 -28.412 1.00 48.59 270 ALA A CA 1
ATOM 2169 C C . ALA A 1 270 ? -3.147 -0.036 -29.590 1.00 48.59 270 ALA A C 1
ATOM 2171 O O . ALA A 1 270 ? -2.483 0.047 -30.622 1.00 48.59 270 ALA A O 1
ATOM 2172 N N . GLU A 1 271 ? -4.164 -0.891 -29.464 1.00 53.06 271 GLU A N 1
ATOM 2173 C CA . GLU A 1 271 ? -4.659 -1.793 -30.513 1.00 53.06 271 GLU A CA 1
ATOM 2174 C C . GLU A 1 271 ? -5.452 -1.037 -31.596 1.00 53.06 271 GLU A C 1
ATOM 2176 O O . GLU A 1 271 ? -5.595 -1.523 -32.716 1.00 53.06 271 GLU A O 1
ATOM 2181 N N . GLY A 1 272 ? -5.949 0.167 -31.282 1.00 49.25 272 GLY A N 1
ATOM 2182 C CA . GLY A 1 272 ? -6.853 0.939 -32.136 1.00 49.25 272 GLY A CA 1
ATOM 2183 C C . GLY A 1 272 ? -6.229 1.732 -33.286 1.00 49.25 272 GLY A C 1
ATOM 2184 O O . GLY A 1 272 ? -6.936 1.986 -34.262 1.00 49.25 272 GLY A O 1
ATOM 2185 N N . ASP A 1 273 ? -4.963 2.153 -33.176 1.00 54.66 273 ASP A N 1
ATOM 2186 C CA . ASP A 1 273 ? -4.108 2.676 -34.261 1.00 54.66 273 ASP A CA 1
ATOM 2187 C C . ASP A 1 273 ? -2.927 3.455 -33.658 1.00 54.66 273 ASP A C 1
ATOM 2189 O O . ASP A 1 273 ? -3.084 4.589 -33.195 1.00 54.66 273 ASP A O 1
ATOM 2193 N N . SER A 1 274 ? -1.702 2.947 -33.774 1.00 50.84 274 SER A N 1
ATOM 2194 C CA . SER A 1 274 ? -0.495 3.738 -33.477 1.00 50.84 274 SER A CA 1
ATOM 2195 C C . SER A 1 274 ? -0.322 4.951 -34.420 1.00 50.84 274 SER A C 1
ATOM 2197 O O . SER A 1 274 ? 0.518 5.823 -34.159 1.00 50.84 274 SER A O 1
ATOM 2199 N N . HIS A 1 275 ? -1.148 5.046 -35.474 1.00 52.28 275 HIS A N 1
ATOM 2200 C CA . HIS A 1 275 ? -1.092 6.044 -36.544 1.00 52.28 275 HIS A CA 1
ATOM 2201 C C . HIS A 1 275 ? -2.223 7.094 -36.543 1.00 52.28 275 HIS A C 1
ATOM 2203 O O . HIS A 1 275 ? -2.104 8.106 -37.242 1.00 52.28 275 HIS A O 1
ATOM 2209 N N . LYS A 1 276 ? -3.305 6.925 -35.767 1.00 56.47 276 LYS A N 1
ATOM 2210 C CA . LYS A 1 276 ? -4.407 7.906 -35.713 1.00 56.47 276 LYS A CA 1
ATOM 2211 C C . LYS A 1 276 ? -4.055 9.073 -34.789 1.00 56.47 276 LYS A C 1
ATOM 2213 O O . LYS A 1 276 ? -3.665 8.897 -33.641 1.00 56.47 276 LYS A O 1
ATOM 2218 N N . LYS A 1 277 ? -4.250 10.304 -35.280 1.00 61.81 277 LYS A N 1
ATOM 2219 C CA . LYS A 1 277 ? -4.047 11.544 -34.499 1.00 61.81 277 LYS A CA 1
ATOM 2220 C C . LYS A 1 277 ? -5.147 11.797 -33.458 1.00 61.81 277 LYS A C 1
ATOM 2222 O O . LYS A 1 277 ? -4.952 12.628 -32.572 1.00 61.81 277 LYS A O 1
ATOM 2227 N N . LYS A 1 278 ? -6.292 11.118 -33.591 1.00 70.25 278 LYS A N 1
ATOM 2228 C CA . LYS A 1 278 ? -7.492 11.312 -32.777 1.00 70.25 278 LYS A CA 1
ATOM 2229 C C . LYS A 1 278 ? -8.175 9.974 -32.486 1.00 70.25 278 LYS A C 1
ATOM 2231 O O . LYS A 1 278 ? -8.371 9.193 -33.414 1.00 70.25 278 LYS A O 1
ATOM 2236 N N . ILE A 1 279 ? -8.565 9.763 -31.233 1.00 72.38 279 ILE A N 1
ATOM 2237 C CA . ILE A 1 279 ? -9.401 8.647 -30.770 1.00 72.38 279 ILE A CA 1
ATOM 2238 C C . ILE A 1 279 ? -10.640 9.246 -30.105 1.00 72.38 279 ILE A C 1
ATOM 2240 O O . ILE A 1 279 ? -10.537 10.261 -29.418 1.00 72.38 279 ILE A O 1
ATOM 2244 N N . CYS A 1 280 ? -11.803 8.644 -30.317 1.00 76.94 280 CYS A N 1
ATOM 2245 C CA . CYS A 1 280 ? -13.060 9.086 -29.727 1.00 76.94 280 CYS A CA 1
ATOM 2246 C C . CYS A 1 280 ? -13.677 7.943 -28.920 1.00 76.94 280 CYS A C 1
ATOM 2248 O O . CYS A 1 280 ? -13.619 6.785 -29.346 1.00 76.94 280 CYS A O 1
ATOM 2250 N N . SER A 1 281 ? -14.271 8.280 -27.781 1.00 81.25 281 SER A N 1
ATOM 2251 C CA . SER A 1 281 ? -15.115 7.370 -27.015 1.00 81.25 281 SER A CA 1
ATOM 2252 C C . SER A 1 281 ? -16.376 8.068 -26.527 1.00 81.25 281 SER A C 1
ATOM 2254 O O . SER A 1 281 ? -16.426 9.294 -26.403 1.00 81.25 281 SER A O 1
ATOM 2256 N N . THR A 1 282 ? -17.414 7.284 -26.263 1.00 84.19 282 THR A N 1
ATOM 2257 C CA . THR A 1 282 ? -18.643 7.759 -25.626 1.00 84.19 282 THR A CA 1
ATOM 2258 C C . THR A 1 282 ? -18.894 6.946 -24.369 1.00 84.19 282 THR A C 1
ATOM 2260 O O . THR A 1 282 ? -18.949 5.718 -24.438 1.00 84.19 282 THR A O 1
ATOM 2263 N N . VAL A 1 283 ? -19.046 7.640 -23.241 1.00 84.00 283 VAL A N 1
ATOM 2264 C CA . VAL A 1 283 ? -19.426 7.067 -21.947 1.00 84.00 283 VAL A CA 1
ATOM 2265 C C . VAL A 1 283 ? -20.911 7.292 -21.712 1.00 84.00 283 VAL A C 1
ATOM 2267 O O . VAL A 1 283 ? -21.390 8.428 -21.812 1.00 84.00 283 VAL A O 1
ATOM 2270 N N . TYR A 1 284 ? -21.604 6.213 -21.373 1.00 87.25 284 TYR A N 1
ATOM 2271 C CA . TYR A 1 284 ? -23.012 6.183 -21.005 1.00 87.25 284 TYR A CA 1
ATOM 2272 C C . TYR A 1 284 ? -23.119 5.795 -19.535 1.00 87.25 284 TYR A C 1
ATOM 2274 O O . TYR A 1 284 ? -22.818 4.659 -19.181 1.00 87.25 284 TYR A O 1
ATOM 2282 N N . GLY A 1 285 ? -23.484 6.755 -18.692 1.00 84.69 285 GLY A N 1
ATOM 2283 C CA . GLY A 1 285 ? -23.721 6.561 -17.268 1.00 84.69 285 GLY A CA 1
ATOM 2284 C C . GLY A 1 285 ? -25.208 6.385 -16.992 1.00 84.69 285 GLY A C 1
ATOM 2285 O O . GLY A 1 285 ? -26.007 7.182 -17.489 1.00 84.69 285 GLY A O 1
ATOM 2286 N N . PHE A 1 286 ? -25.573 5.362 -16.228 1.00 86.31 286 PHE A N 1
ATOM 2287 C CA . PHE A 1 286 ? -26.951 5.103 -15.817 1.00 86.31 286 PHE A CA 1
ATOM 2288 C C . PHE A 1 286 ? -27.013 4.322 -14.503 1.00 86.31 286 PHE A C 1
ATOM 2290 O O . PHE A 1 286 ? -26.089 3.588 -14.149 1.00 86.31 286 PHE A O 1
ATOM 2297 N N . HIS A 1 287 ? -28.125 4.450 -13.789 1.00 82.31 287 HIS A N 1
ATOM 2298 C CA . HIS A 1 287 ? -28.413 3.632 -12.617 1.00 82.31 287 HIS A CA 1
ATOM 2299 C C . HIS A 1 287 ? -29.107 2.310 -12.970 1.00 82.31 287 HIS A C 1
ATOM 2301 O O . HIS A 1 287 ? -30.048 2.272 -13.762 1.00 82.31 287 HIS A O 1
ATOM 2307 N N . TYR A 1 288 ? -28.676 1.219 -12.334 1.00 80.31 288 TYR A N 1
ATOM 2308 C CA . TYR A 1 288 ? -29.300 -0.102 -12.445 1.00 80.31 288 TYR A CA 1
ATOM 2309 C C . TYR A 1 288 ? -29.174 -0.844 -11.107 1.00 80.31 288 TYR A C 1
ATOM 2311 O O . TYR A 1 288 ? -28.071 -0.947 -10.582 1.00 80.31 288 TYR A O 1
ATOM 2319 N N . ASP A 1 289 ? -30.291 -1.323 -10.543 1.00 73.62 289 ASP A N 1
ATOM 2320 C CA . ASP A 1 289 ? -30.354 -2.060 -9.264 1.00 73.62 289 ASP A CA 1
ATOM 2321 C C . ASP A 1 289 ? -29.475 -1.457 -8.134 1.00 73.62 289 ASP A C 1
ATOM 2323 O O . ASP A 1 289 ? -28.627 -2.131 -7.559 1.00 73.62 289 ASP A O 1
ATOM 2327 N N . ASP A 1 290 ? -29.678 -0.165 -7.821 1.00 70.50 290 ASP A N 1
ATOM 2328 C CA . ASP A 1 290 ? -28.937 0.630 -6.809 1.00 70.50 290 ASP A CA 1
ATOM 2329 C C . ASP A 1 290 ? -27.438 0.888 -7.098 1.00 70.50 290 ASP A C 1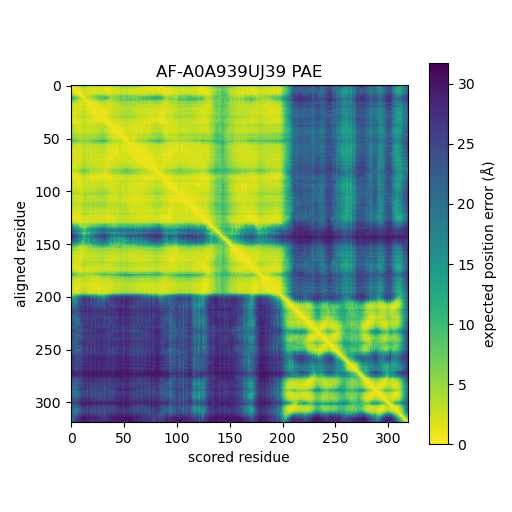
ATOM 2331 O O . ASP A 1 290 ? -26.771 1.605 -6.343 1.00 70.50 290 ASP A O 1
ATOM 2335 N N . GLU A 1 291 ? -26.914 0.398 -8.218 1.00 73.62 291 GLU A N 1
ATOM 2336 C CA . GLU A 1 291 ? -25.548 0.641 -8.682 1.00 73.62 291 GLU A CA 1
ATOM 2337 C C . GLU A 1 291 ? -25.529 1.773 -9.717 1.00 73.62 291 GLU A C 1
ATOM 2339 O O . GLU A 1 291 ? -26.531 2.063 -10.378 1.00 73.62 291 GLU A O 1
ATOM 2344 N N . TYR A 1 292 ? -24.397 2.466 -9.835 1.00 78.62 292 TYR A N 1
ATOM 2345 C CA . TYR A 1 292 ? -24.157 3.379 -10.951 1.00 78.62 292 TYR A CA 1
ATOM 2346 C C . TYR A 1 292 ? -23.215 2.694 -11.934 1.00 78.62 292 TYR A C 1
ATOM 2348 O O . TYR A 1 292 ? -22.133 2.255 -11.557 1.00 78.62 292 TYR A O 1
ATOM 2356 N N . ILE A 1 293 ? -23.637 2.561 -13.185 1.00 81.69 293 ILE A N 1
ATOM 2357 C CA . ILE A 1 293 ? -22.903 1.852 -14.227 1.00 81.69 293 ILE A CA 1
ATOM 2358 C C . ILE A 1 293 ? -22.476 2.858 -15.291 1.00 81.69 293 ILE A C 1
ATOM 2360 O O . ILE A 1 293 ? -23.283 3.651 -15.768 1.00 81.69 293 ILE A O 1
ATOM 2364 N N . GLU A 1 294 ? -21.213 2.800 -15.700 1.00 84.12 294 GLU A N 1
ATOM 2365 C CA . GLU A 1 294 ? -20.689 3.512 -16.860 1.00 84.12 294 GLU A CA 1
ATOM 2366 C C . GLU A 1 294 ? -20.279 2.524 -17.948 1.00 84.12 294 GLU A C 1
ATOM 2368 O O . GLU A 1 294 ? -19.481 1.623 -17.713 1.00 84.12 294 GLU A O 1
ATOM 2373 N N . ILE A 1 295 ? -20.768 2.714 -19.168 1.00 84.06 295 ILE A N 1
ATOM 2374 C CA . ILE A 1 295 ? -20.346 1.947 -20.342 1.00 84.06 295 ILE A CA 1
ATOM 2375 C C . ILE A 1 295 ? -19.582 2.882 -21.274 1.00 84.06 295 ILE A C 1
ATOM 2377 O O . ILE A 1 295 ? -20.160 3.798 -21.855 1.00 84.06 295 ILE A O 1
ATOM 2381 N N . GLU A 1 296 ? -18.279 2.658 -21.432 1.00 84.69 296 GLU A N 1
ATOM 2382 C CA . GLU A 1 296 ? -17.421 3.384 -22.367 1.00 84.69 296 GLU A CA 1
ATOM 2383 C C . GLU A 1 296 ? -17.238 2.587 -23.666 1.00 84.69 296 GLU A C 1
ATOM 2385 O O . GLU A 1 296 ? -16.750 1.456 -23.682 1.00 84.69 296 GLU A O 1
ATOM 2390 N N . THR A 1 297 ? -17.632 3.206 -24.776 1.00 81.50 297 THR A N 1
ATOM 2391 C CA . THR A 1 297 ? -17.555 2.647 -26.132 1.00 81.50 297 THR A CA 1
ATOM 2392 C C . THR A 1 297 ? -16.571 3.437 -26.980 1.00 81.50 297 THR A C 1
ATOM 2394 O O . THR A 1 297 ? -16.479 4.653 -26.831 1.00 81.50 297 THR A O 1
ATOM 2397 N N . TYR A 1 298 ? -15.853 2.771 -27.886 1.00 76.75 298 TYR A N 1
ATOM 2398 C CA . TYR A 1 298 ? -14.832 3.395 -28.732 1.00 76.75 298 TYR A CA 1
ATOM 2399 C C . TYR A 1 298 ? -15.202 3.313 -30.207 1.00 76.75 298 TYR A C 1
ATOM 2401 O O . TYR A 1 298 ? -15.555 2.246 -30.699 1.00 76.75 298 TYR A O 1
ATOM 2409 N N . ASP A 1 299 ? -15.018 4.405 -30.948 1.00 71.69 299 ASP A N 1
ATOM 2410 C CA . ASP A 1 299 ? -15.394 4.478 -32.369 1.00 71.69 299 ASP A CA 1
ATOM 2411 C C . ASP A 1 299 ? -14.694 3.417 -33.245 1.00 71.69 299 ASP A C 1
ATOM 2413 O O . ASP A 1 299 ? -15.215 3.003 -34.284 1.00 71.69 299 ASP A O 1
ATOM 2417 N N . HIS A 1 300 ? -13.494 2.973 -32.853 1.00 66.56 300 HIS A N 1
ATOM 2418 C CA . HIS A 1 300 ? -12.713 1.969 -33.581 1.00 66.56 300 HIS A CA 1
ATOM 2419 C C . HIS A 1 300 ? -13.004 0.524 -33.165 1.00 66.56 300 HIS A C 1
ATOM 2421 O O . HIS A 1 300 ? -12.540 -0.390 -33.847 1.00 66.56 300 HIS A O 1
ATOM 2427 N N . GLN A 1 301 ? -13.773 0.299 -32.097 1.00 64.00 301 GLN A N 1
ATOM 2428 C CA . GLN A 1 301 ? -14.138 -1.033 -31.623 1.00 64.00 301 GLN A CA 1
ATOM 2429 C C . GLN A 1 301 ? -15.644 -1.239 -31.670 1.00 64.00 301 GLN A C 1
ATOM 2431 O O . GLN A 1 301 ? -16.400 -0.662 -30.900 1.00 64.00 301 GLN A O 1
ATOM 2436 N N . LYS A 1 302 ? -16.084 -2.098 -32.590 1.00 62.50 302 LYS A N 1
ATOM 2437 C CA . LYS A 1 302 ? -17.515 -2.303 -32.847 1.00 62.50 302 LYS A CA 1
ATOM 2438 C C . LYS A 1 302 ? -18.164 -3.385 -31.987 1.00 62.50 302 LYS A C 1
ATOM 2440 O O . LYS A 1 302 ? -19.385 -3.448 -31.951 1.00 62.50 302 LYS A O 1
ATOM 2445 N N . ASN A 1 303 ? -17.370 -4.230 -31.328 1.00 69.62 303 ASN A N 1
ATOM 2446 C CA . ASN A 1 303 ? -17.874 -5.466 -30.720 1.00 69.62 303 ASN A CA 1
ATOM 2447 C C . ASN A 1 303 ? -17.737 -5.506 -29.194 1.00 69.62 303 ASN A C 1
ATOM 2449 O O . ASN A 1 303 ? -18.321 -6.383 -28.566 1.00 69.62 303 ASN A O 1
ATOM 2453 N N . THR A 1 304 ? -16.980 -4.588 -28.597 1.00 70.25 304 THR A N 1
ATOM 2454 C CA . THR A 1 304 ? -16.636 -4.606 -27.171 1.00 70.25 304 THR A CA 1
ATOM 2455 C C . THR A 1 304 ? -16.739 -3.214 -26.563 1.00 70.25 304 THR A C 1
ATOM 2457 O O . THR A 1 304 ? -16.505 -2.212 -27.240 1.00 70.25 304 THR A O 1
ATOM 2460 N N . ALA A 1 305 ? -17.083 -3.158 -25.280 1.00 76.31 305 ALA A N 1
ATOM 2461 C CA . ALA A 1 305 ? -17.155 -1.942 -24.479 1.00 76.31 305 ALA A CA 1
ATOM 2462 C C . ALA A 1 305 ? -16.493 -2.168 -23.113 1.00 76.31 305 ALA A C 1
ATOM 2464 O O . ALA A 1 305 ? -16.343 -3.307 -22.664 1.00 76.31 305 ALA A O 1
ATOM 2465 N N . VAL A 1 306 ? -16.104 -1.082 -22.447 1.00 73.81 306 VAL A N 1
ATOM 2466 C CA . VAL A 1 306 ? -15.632 -1.124 -21.059 1.00 73.81 306 VAL A CA 1
ATOM 2467 C C . VAL A 1 306 ? -16.795 -0.755 -20.156 1.00 73.81 306 VAL A C 1
ATOM 2469 O O . VAL A 1 306 ? -17.292 0.364 -20.221 1.00 73.81 306 VAL A O 1
ATOM 2472 N N . MET A 1 307 ? -17.225 -1.681 -19.310 1.00 77.12 307 MET A N 1
ATOM 2473 C CA . MET A 1 307 ? -18.246 -1.440 -18.299 1.00 77.12 307 MET A CA 1
ATOM 2474 C C . MET A 1 307 ? -17.575 -1.204 -16.949 1.00 77.12 307 MET A C 1
ATOM 2476 O O . MET A 1 307 ? -16.835 -2.059 -16.473 1.00 77.12 307 MET A O 1
ATOM 2480 N N . THR A 1 308 ? -17.845 -0.064 -16.326 1.00 75.25 308 THR A N 1
ATOM 2481 C CA . THR A 1 308 ? -17.473 0.257 -14.948 1.00 75.25 308 THR A CA 1
ATOM 2482 C C . THR A 1 308 ? -18.730 0.204 -14.095 1.00 75.25 308 THR A C 1
ATOM 2484 O O . THR A 1 308 ? -19.712 0.856 -14.416 1.00 75.25 308 THR A O 1
ATOM 2487 N N . ILE A 1 309 ? -18.714 -0.565 -13.015 1.00 72.12 309 ILE A N 1
ATOM 2488 C CA . ILE A 1 309 ? -19.793 -0.613 -12.030 1.00 72.12 309 ILE A CA 1
ATOM 2489 C C . ILE A 1 309 ? -19.282 0.060 -10.767 1.00 72.12 309 ILE A C 1
ATOM 2491 O O . ILE A 1 309 ? -18.331 -0.429 -10.158 1.00 72.12 309 ILE A O 1
ATOM 2495 N N . GLU A 1 310 ? -19.919 1.156 -10.377 1.00 70.38 310 GLU A N 1
ATOM 2496 C CA . GLU A 1 310 ? -19.767 1.787 -9.076 1.00 70.38 310 GLU A CA 1
ATOM 2497 C C . GLU A 1 310 ? -20.849 1.258 -8.132 1.00 70.38 310 GLU A C 1
ATOM 2499 O O . GLU A 1 310 ? -22.021 1.647 -8.193 1.00 70.38 310 GLU A O 1
ATOM 2504 N N . LYS A 1 311 ? -20.457 0.374 -7.218 1.00 60.44 311 LYS A N 1
ATOM 2505 C CA . LYS A 1 311 ? -21.338 -0.044 -6.130 1.00 60.44 311 LYS A CA 1
ATOM 2506 C C . LYS A 1 311 ? -21.179 0.926 -4.982 1.00 60.44 311 LYS A C 1
ATOM 2508 O O . LYS A 1 311 ? -20.081 1.058 -4.447 1.00 60.44 311 LYS A O 1
ATOM 2513 N N . ARG A 1 312 ? -22.277 1.571 -4.594 1.00 51.81 312 ARG A N 1
ATOM 2514 C CA . ARG A 1 312 ? -22.386 2.241 -3.298 1.00 51.81 312 ARG A CA 1
ATOM 2515 C C . ARG A 1 312 ? -22.946 1.227 -2.323 1.00 51.81 312 ARG A C 1
ATOM 2517 O O . ARG A 1 312 ? -24.131 0.918 -2.400 1.00 51.81 312 ARG A O 1
ATOM 2524 N N . ASP A 1 313 ? -22.129 0.712 -1.415 1.00 44.28 313 ASP A N 1
ATOM 2525 C CA . ASP A 1 313 ? -22.671 -0.164 -0.381 1.00 44.28 313 ASP A CA 1
ATOM 2526 C C . ASP A 1 313 ? -23.498 0.680 0.605 1.00 44.28 313 ASP A C 1
ATOM 2528 O O . ASP A 1 313 ? -22.965 1.405 1.453 1.00 44.28 313 ASP A O 1
ATOM 2532 N N . LYS A 1 314 ? -24.828 0.646 0.457 1.00 43.41 314 LYS A N 1
ATOM 2533 C CA . LYS A 1 314 ? -25.780 1.214 1.421 1.00 43.41 314 LYS A CA 1
ATOM 2534 C C . LYS A 1 314 ? -25.989 0.210 2.559 1.00 43.41 314 LYS A C 1
ATOM 2536 O O . LYS A 1 314 ? -27.108 -0.236 2.763 1.00 43.41 314 LYS A O 1
ATOM 2541 N N . LYS A 1 315 ? -24.934 -0.078 3.328 1.00 44.78 315 LYS A N 1
ATOM 2542 C CA . LYS A 1 315 ? -24.908 -1.084 4.408 1.00 44.78 315 LYS A CA 1
ATOM 2543 C C . LYS A 1 315 ? -25.227 -2.512 3.939 1.00 44.78 315 LYS A C 1
ATOM 2545 O O . LYS A 1 315 ? -26.248 -2.777 3.316 1.00 44.78 315 LYS A O 1
ATOM 2550 N N . ALA A 1 316 ? -24.502 -3.468 4.499 1.00 30.44 316 ALA A N 1
ATOM 2551 C CA . ALA A 1 316 ? -25.034 -4.807 4.714 1.00 30.44 316 ALA A CA 1
ATOM 2552 C C . ALA A 1 316 ? -24.530 -5.357 6.055 1.00 30.44 316 ALA A C 1
ATOM 2554 O O . ALA A 1 316 ? -23.428 -5.012 6.479 1.00 30.44 316 ALA A O 1
ATOM 2555 N N . PRO A 1 317 ? -25.257 -6.291 6.679 1.00 33.62 317 PRO A N 1
ATOM 2556 C CA . PRO A 1 317 ? -26.640 -6.226 7.143 1.00 33.62 317 PRO A CA 1
ATOM 2557 C C . PRO A 1 317 ? -26.674 -6.215 8.689 1.00 33.62 317 PRO A C 1
ATOM 2559 O O . PRO A 1 317 ? -25.654 -6.418 9.347 1.00 33.62 317 PRO A O 1
ATOM 2562 N N . ASP A 1 318 ? -27.845 -6.004 9.296 1.00 35.03 318 ASP A N 1
ATOM 2563 C CA . ASP A 1 318 ? -28.062 -6.540 10.644 1.00 35.03 318 ASP A CA 1
ATOM 2564 C C . ASP A 1 318 ? -27.788 -8.052 10.572 1.00 35.03 318 ASP A C 1
ATOM 2566 O O . ASP A 1 318 ? -28.450 -8.719 9.779 1.00 35.03 318 ASP A O 1
ATOM 2570 N N . HIS A 1 319 ? -26.778 -8.549 11.298 1.00 30.97 319 HIS A N 1
ATOM 2571 C CA . HIS A 1 319 ? -26.772 -9.786 12.104 1.00 30.97 319 HIS A CA 1
ATOM 2572 C C . HIS A 1 319 ? -25.366 -10.158 12.584 1.00 30.97 319 HIS A C 1
ATOM 2574 O O . HIS A 1 319 ? -24.487 -10.441 11.741 1.00 30.97 319 HIS A O 1
#